Protein AF-A0AAW1TB89-F1 (afdb_monomer)

Foldseek 3Di:
DVVVVVVVLVVVLVPDDPPPPPVRSVVCCQVSVAFAFPVPDDLVQPPDLLRGTFHDPPHAPVSVVVCCPPDGPCVCVVVVVVVVVVVVVVVVVCVVVVQPPVNVVVVVVVVVVVVVVVVDDDDPPDDDDDDDDDDDPDDDPPVVVVVVVVVCCVCRVDPVNVVLQVQLVVQLVVLCVLLVVVLPLLCVLCVVPVVSSCVLNVVSVVLSVVLNVLSNDPVCPDPVNVVVNVVSVVCSLVSVVVSLVVSCVPPVVDPVSVVSSVVVVVVNCVVVVVVVCVVCVPPSVVVGPDGHDHD

Organism: NCBI:txid2026836

Structure (mmCIF, N/CA/C/O backbone):
data_AF-A0AAW1TB89-F1
#
_entry.id   AF-A0AAW1TB89-F1
#
loop_
_atom_site.group_PDB
_atom_site.id
_atom_site.type_symbol
_atom_site.label_atom_id
_atom_site.label_alt_id
_atom_site.label_comp_id
_atom_site.label_asym_id
_atom_site.label_entity_id
_atom_site.label_seq_id
_atom_site.pdbx_PDB_ins_code
_atom_site.Cartn_x
_atom_site.Cartn_y
_atom_site.Cartn_z
_atom_site.occupancy
_atom_site.B_iso_or_equiv
_atom_site.auth_seq_id
_atom_site.auth_comp_id
_atom_site.auth_asym_id
_atom_site.auth_atom_id
_atom_site.pdbx_PDB_model_num
ATOM 1 N N . MET A 1 1 ? 6.738 -9.206 -37.349 1.00 32.69 1 MET A N 1
ATOM 2 C CA . MET A 1 1 ? 6.667 -7.845 -37.942 1.00 32.69 1 MET A CA 1
ATOM 3 C C . MET A 1 1 ? 7.259 -6.774 -37.013 1.00 32.69 1 MET A C 1
ATOM 5 O O . MET A 1 1 ? 7.819 -5.811 -37.517 1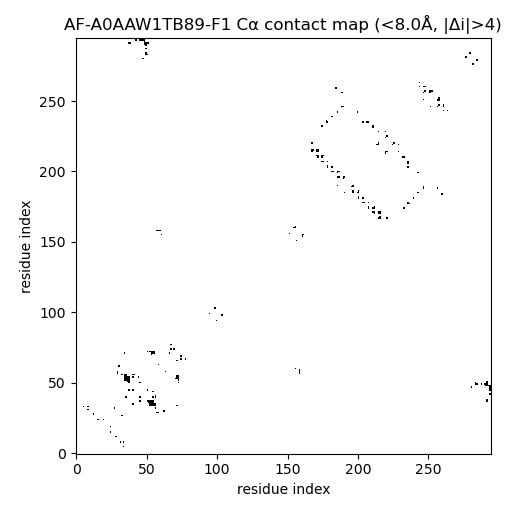.00 32.69 1 MET A O 1
ATOM 9 N N . VAL A 1 2 ? 7.216 -6.959 -35.683 1.00 32.84 2 VAL A N 1
ATOM 10 C CA . VAL A 1 2 ? 7.817 -6.042 -34.686 1.00 32.84 2 VAL A CA 1
ATOM 11 C C . VAL A 1 2 ? 9.344 -6.208 -34.556 1.00 32.84 2 VAL A C 1
ATOM 13 O O . VAL A 1 2 ? 10.047 -5.202 -34.478 1.00 32.84 2 VAL A O 1
ATOM 16 N N . ASP A 1 3 ? 9.879 -7.429 -34.689 1.00 38.97 3 ASP A N 1
ATOM 17 C CA . ASP A 1 3 ? 11.339 -7.685 -34.690 1.00 38.97 3 ASP A CA 1
ATOM 18 C C . ASP A 1 3 ? 12.081 -6.987 -35.837 1.00 38.97 3 ASP A C 1
ATOM 20 O O . ASP A 1 3 ? 13.233 -6.572 -35.710 1.00 38.97 3 ASP A O 1
ATOM 24 N N . ALA A 1 4 ? 11.403 -6.797 -36.970 1.00 35.66 4 ALA A N 1
ATOM 25 C CA . ALA A 1 4 ? 11.955 -6.075 -38.111 1.00 35.66 4 ALA A CA 1
ATOM 26 C C . ALA A 1 4 ? 12.087 -4.568 -37.820 1.00 35.66 4 ALA A C 1
ATOM 28 O O . ALA A 1 4 ? 13.053 -3.942 -38.251 1.00 35.66 4 ALA A O 1
ATOM 29 N N . TYR A 1 5 ? 11.160 -3.998 -37.041 1.00 39.00 5 TYR A N 1
ATOM 30 C CA . TYR A 1 5 ? 11.144 -2.576 -36.687 1.00 39.00 5 TYR A CA 1
ATOM 31 C C . TYR A 1 5 ? 12.211 -2.221 -35.641 1.00 39.00 5 TYR A C 1
ATOM 33 O O . TYR A 1 5 ? 12.881 -1.193 -35.768 1.00 39.00 5 TYR A O 1
ATOM 41 N N . SER A 1 6 ? 12.419 -3.077 -34.633 1.00 47.69 6 SER A N 1
ATOM 42 C CA . SER A 1 6 ? 13.471 -2.889 -33.622 1.00 47.69 6 SER A CA 1
ATOM 43 C C . SER A 1 6 ? 14.870 -3.021 -34.238 1.00 47.69 6 SER A C 1
ATOM 45 O O . SER A 1 6 ? 15.743 -2.187 -33.983 1.00 47.69 6 SER A O 1
ATOM 47 N N . THR A 1 7 ? 15.056 -3.994 -35.133 1.00 47.34 7 THR A N 1
ATOM 48 C CA . THR A 1 7 ? 16.318 -4.224 -35.851 1.00 47.34 7 THR A CA 1
ATOM 49 C C . THR A 1 7 ? 16.636 -3.081 -36.819 1.00 47.34 7 THR A C 1
ATOM 51 O O . THR A 1 7 ? 17.770 -2.598 -36.848 1.00 47.34 7 THR A O 1
ATOM 54 N N . GLN A 1 8 ? 15.640 -2.565 -37.551 1.00 48.47 8 GLN A N 1
ATOM 55 C CA . GLN A 1 8 ? 15.807 -1.398 -38.427 1.00 48.47 8 GLN A CA 1
ATOM 56 C C . GLN A 1 8 ? 16.145 -0.122 -37.646 1.00 48.47 8 GLN A C 1
ATOM 58 O O . GLN A 1 8 ? 17.032 0.629 -38.053 1.00 48.47 8 GLN A O 1
ATOM 63 N N . ALA A 1 9 ? 15.512 0.110 -36.491 1.00 48.16 9 ALA A N 1
ATOM 64 C CA . ALA A 1 9 ? 15.833 1.251 -35.633 1.00 48.16 9 ALA A CA 1
ATOM 65 C C . ALA A 1 9 ? 17.262 1.158 -35.060 1.00 48.16 9 ALA A C 1
ATOM 67 O O . ALA A 1 9 ? 17.998 2.149 -35.038 1.00 48.16 9 ALA A O 1
ATOM 68 N N . GLN A 1 10 ? 17.698 -0.041 -34.655 1.00 50.09 10 GLN A N 1
ATOM 69 C CA . GLN A 1 10 ? 19.069 -0.287 -34.198 1.00 50.09 10 GLN A CA 1
ATOM 70 C C . GLN A 1 10 ? 20.101 -0.116 -35.325 1.00 50.09 10 GLN A C 1
ATOM 72 O O . GLN A 1 10 ? 21.168 0.461 -35.092 1.00 50.09 10 GLN A O 1
ATOM 77 N N . GLN A 1 11 ? 19.791 -0.560 -36.546 1.00 54.19 11 GLN A N 1
ATOM 78 C CA . GLN A 1 11 ? 20.645 -0.376 -37.723 1.00 54.19 11 GLN A CA 1
ATOM 79 C C . GLN A 1 11 ? 20.732 1.096 -38.151 1.00 54.19 11 GLN A C 1
ATOM 81 O O . GLN A 1 11 ? 21.834 1.580 -38.407 1.00 54.19 11 GLN A O 1
ATOM 86 N N . ALA A 1 12 ? 19.629 1.849 -38.122 1.00 53.19 12 ALA A N 1
ATOM 87 C CA . ALA A 1 12 ? 19.615 3.283 -38.424 1.00 53.19 12 ALA A CA 1
ATOM 88 C C . ALA A 1 12 ? 20.460 4.105 -37.429 1.00 53.19 12 ALA A C 1
ATOM 90 O O . ALA A 1 12 ? 21.189 5.020 -37.814 1.00 53.19 12 ALA A O 1
ATOM 91 N N . VAL A 1 13 ? 20.441 3.742 -36.140 1.00 52.03 13 VAL A N 1
ATOM 92 C CA . VAL A 1 13 ? 21.275 4.377 -35.103 1.00 52.03 13 VAL A CA 1
ATOM 93 C C . VAL A 1 13 ? 22.754 3.994 -35.232 1.00 52.03 13 VAL A C 1
ATOM 95 O O . VAL A 1 13 ? 23.626 4.820 -34.944 1.00 52.03 13 VAL A O 1
ATOM 98 N N . ARG A 1 14 ? 23.060 2.760 -35.660 1.00 52.84 14 ARG A N 1
ATOM 99 C CA . ARG A 1 14 ? 24.433 2.319 -35.969 1.00 52.84 14 ARG A CA 1
ATOM 100 C C . ARG A 1 14 ? 24.976 2.979 -37.245 1.00 52.84 14 ARG A C 1
ATOM 102 O O . ARG A 1 14 ? 26.169 3.264 -37.293 1.00 52.84 14 ARG A O 1
ATOM 109 N N . GLY A 1 15 ? 24.108 3.271 -38.216 1.00 52.00 15 GLY A N 1
ATOM 110 C CA . GLY A 1 15 ? 24.433 3.918 -39.491 1.00 52.00 15 GLY A CA 1
ATOM 111 C C . GLY A 1 15 ? 24.538 5.447 -39.453 1.00 52.00 15 GLY A C 1
ATOM 112 O O . GLY A 1 15 ? 24.982 6.046 -40.428 1.00 52.00 15 GLY A O 1
ATOM 113 N N . ALA A 1 16 ? 24.174 6.106 -38.346 1.00 56.88 16 ALA A N 1
ATOM 114 C CA . ALA A 1 16 ? 24.303 7.558 -38.224 1.00 56.88 16 ALA A CA 1
ATOM 115 C C . ALA A 1 16 ? 25.778 7.998 -38.388 1.00 56.88 16 ALA A C 1
ATOM 117 O O . ALA A 1 16 ? 26.626 7.677 -37.543 1.00 56.88 16 ALA A O 1
ATOM 118 N N . SER A 1 17 ? 26.075 8.743 -39.466 1.00 51.88 17 SER A N 1
ATOM 119 C CA . SER A 1 17 ? 27.430 9.175 -39.860 1.00 51.88 17 SER A CA 1
ATOM 120 C C . SER A 1 17 ? 28.209 9.811 -38.705 1.00 51.88 17 SER A C 1
ATOM 122 O O . SER A 1 17 ? 27.634 10.529 -37.874 1.00 51.88 17 SER A O 1
ATOM 124 N N . ARG A 1 18 ? 29.528 9.544 -38.653 1.00 58.91 18 ARG A N 1
ATOM 125 C CA . ARG A 1 18 ? 30.516 10.105 -37.699 1.00 58.91 18 ARG A CA 1
ATOM 126 C C . ARG A 1 18 ? 30.484 11.639 -37.615 1.00 58.91 18 ARG A C 1
ATOM 128 O O . ARG A 1 18 ? 30.921 12.167 -36.598 1.00 58.91 18 ARG A O 1
ATOM 135 N N . ASP A 1 19 ? 29.864 12.300 -38.588 1.00 60.69 19 ASP A N 1
ATOM 136 C CA . ASP A 1 19 ? 29.714 13.756 -38.683 1.00 60.69 19 ASP A CA 1
ATOM 137 C C . ASP A 1 19 ? 28.652 14.357 -37.749 1.00 60.69 19 ASP A C 1
ATOM 139 O O . ASP A 1 19 ? 28.628 15.565 -37.524 1.00 60.69 19 ASP A O 1
ATOM 143 N N . VAL A 1 20 ? 27.773 13.542 -37.150 1.00 62.22 20 VAL A N 1
ATOM 144 C CA . VAL A 1 20 ? 26.792 14.050 -36.177 1.00 62.22 20 VAL A CA 1
ATOM 145 C C . VAL A 1 20 ? 27.499 14.389 -34.856 1.00 62.22 20 VAL A C 1
ATOM 147 O O . VAL A 1 20 ? 28.062 13.482 -34.227 1.00 62.22 20 VAL A O 1
ATOM 150 N N . PRO A 1 21 ? 27.404 15.639 -34.348 1.00 74.69 21 PRO A N 1
ATOM 151 C CA . PRO A 1 21 ? 28.035 16.032 -33.092 1.00 74.69 21 PRO A CA 1
ATOM 152 C C . PRO A 1 21 ? 27.677 15.070 -31.955 1.00 74.69 21 PRO A C 1
ATOM 154 O O . PRO A 1 21 ? 26.506 14.722 -31.769 1.00 74.69 21 PRO A O 1
ATOM 157 N N . ARG A 1 22 ? 28.660 14.666 -31.134 1.00 66.88 22 ARG A N 1
ATOM 158 C CA . ARG A 1 22 ? 28.469 13.693 -30.029 1.00 66.88 22 ARG A CA 1
ATOM 159 C C . ARG A 1 22 ? 27.270 14.024 -29.122 1.00 66.88 22 ARG A C 1
ATOM 161 O O . ARG A 1 22 ? 26.579 13.121 -28.646 1.00 66.88 22 ARG A O 1
ATOM 168 N N . ARG A 1 23 ? 26.977 15.313 -28.908 1.00 65.19 23 ARG A N 1
ATOM 169 C CA . ARG A 1 23 ? 25.812 15.783 -28.130 1.00 65.19 23 ARG A CA 1
ATOM 170 C C . ARG A 1 23 ? 24.471 15.523 -28.830 1.00 65.19 23 ARG A C 1
ATOM 172 O O . ARG A 1 23 ? 23.507 15.163 -28.165 1.00 65.19 23 ARG A O 1
ATOM 179 N N . VAL A 1 24 ? 24.408 15.651 -30.154 1.00 60.34 24 VAL A N 1
ATOM 180 C CA . VAL A 1 24 ? 23.205 15.374 -30.957 1.00 60.34 24 VAL A CA 1
ATOM 181 C C . VAL A 1 24 ? 22.997 13.869 -31.081 1.00 60.34 24 VAL A C 1
ATOM 183 O O . VAL A 1 24 ? 21.911 13.381 -30.792 1.00 60.34 24 VAL A O 1
ATOM 186 N N . ARG A 1 25 ? 24.060 13.104 -31.356 1.00 58.91 25 ARG A N 1
ATOM 187 C CA . ARG A 1 25 ? 24.016 11.635 -31.407 1.00 58.91 25 ARG A CA 1
ATOM 188 C C . ARG A 1 25 ? 23.574 11.008 -30.079 1.00 58.91 25 ARG A C 1
ATOM 190 O O . ARG A 1 25 ? 22.796 10.062 -30.077 1.00 58.91 25 ARG A O 1
ATOM 197 N N . SER A 1 26 ? 24.037 11.540 -28.945 1.00 56.94 26 SER A N 1
ATOM 198 C CA . SER A 1 26 ? 23.633 11.066 -27.609 1.00 56.94 26 SER A CA 1
ATOM 199 C C . SER A 1 26 ? 22.222 11.495 -27.196 1.00 56.94 26 SER A C 1
ATOM 201 O O . SER A 1 26 ? 21.617 10.832 -26.353 1.00 56.94 26 SER A O 1
ATOM 203 N N . ARG A 1 27 ? 21.686 12.580 -27.771 1.00 55.75 27 ARG A N 1
ATOM 204 C CA . ARG A 1 27 ? 20.272 12.964 -27.637 1.00 55.75 27 ARG A CA 1
ATOM 205 C C . ARG A 1 27 ? 19.376 12.104 -28.524 1.00 55.75 27 ARG A C 1
ATOM 207 O O . ARG A 1 27 ? 18.373 11.614 -28.026 1.00 55.75 27 ARG A O 1
ATOM 214 N N . LEU A 1 28 ? 19.771 11.847 -29.773 1.00 50.97 28 LEU A N 1
ATOM 215 C CA . LEU A 1 28 ? 19.048 10.955 -30.683 1.00 50.97 28 LEU A CA 1
ATOM 216 C C . LEU A 1 28 ? 18.991 9.529 -30.122 1.00 50.97 28 LEU A C 1
ATOM 218 O O . LEU A 1 28 ? 17.908 8.977 -30.011 1.00 50.97 28 LEU A O 1
ATOM 222 N N . LYS A 1 29 ? 20.125 8.977 -29.659 1.00 54.09 29 LYS A N 1
ATOM 223 C CA . LYS A 1 29 ? 20.184 7.658 -28.996 1.00 54.09 29 LYS A CA 1
ATOM 224 C C . LYS A 1 29 ? 19.298 7.541 -27.754 1.00 54.09 29 LYS A C 1
ATOM 226 O O . LYS A 1 29 ? 18.888 6.437 -27.439 1.00 54.09 29 LYS A O 1
ATOM 231 N N . ARG A 1 30 ? 19.047 8.643 -27.036 1.00 55.50 30 ARG A N 1
ATOM 232 C CA . ARG A 1 30 ? 18.148 8.677 -25.868 1.00 55.50 30 ARG A CA 1
ATOM 233 C C . ARG A 1 30 ? 16.685 8.825 -26.267 1.00 55.50 30 ARG A C 1
ATOM 235 O O . ARG A 1 30 ? 15.837 8.126 -25.737 1.00 55.50 30 ARG A O 1
ATOM 242 N N . ALA A 1 31 ? 16.392 9.711 -27.217 1.00 49.91 31 ALA A N 1
ATOM 243 C CA . AL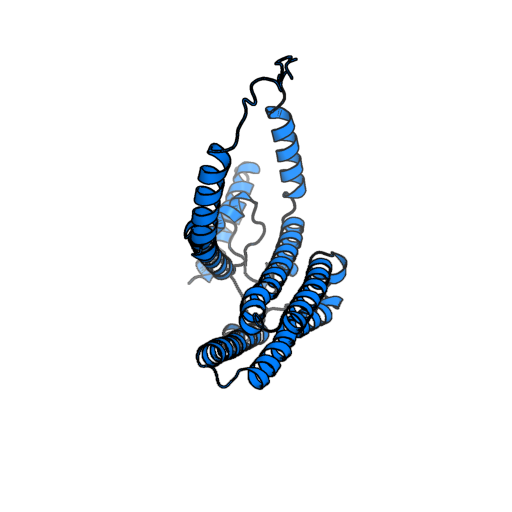A A 1 31 ? 15.038 9.931 -27.719 1.00 49.91 31 ALA A CA 1
ATOM 244 C C . ALA A 1 31 ? 14.484 8.698 -28.453 1.00 49.91 31 ALA A C 1
ATOM 246 O O . ALA A 1 31 ? 13.296 8.400 -28.334 1.00 49.91 31 ALA A O 1
ATOM 247 N N . LEU A 1 32 ? 15.371 7.994 -29.162 1.00 49.88 32 LEU A N 1
ATOM 248 C CA . LEU A 1 32 ? 15.145 6.734 -29.865 1.00 49.88 32 LEU A CA 1
ATOM 249 C C . LEU A 1 32 ? 15.611 5.524 -29.052 1.00 49.88 32 LEU A C 1
ATOM 251 O O . LEU A 1 32 ? 15.733 4.460 -29.646 1.00 49.88 32 LEU A O 1
ATOM 255 N N . ALA A 1 33 ? 15.941 5.672 -27.757 1.00 55.28 33 ALA A N 1
ATOM 256 C CA . ALA A 1 33 ? 16.346 4.529 -26.941 1.00 55.28 33 ALA A CA 1
ATOM 257 C C . ALA A 1 33 ? 15.221 3.494 -27.034 1.00 55.28 33 ALA A C 1
ATOM 259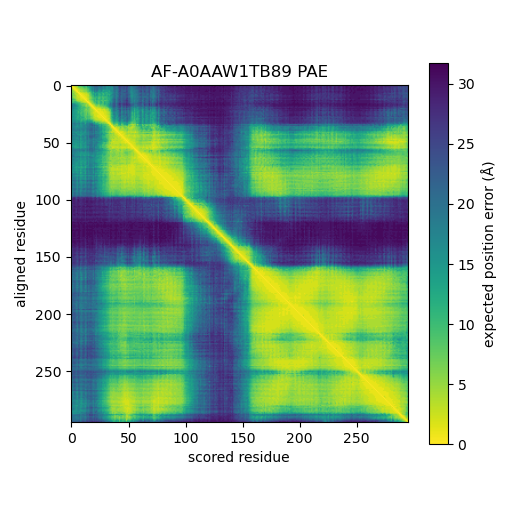 O O . ALA A 1 33 ? 14.114 3.777 -26.559 1.00 55.28 33 ALA A O 1
ATOM 260 N N . PRO A 1 34 ? 15.452 2.361 -27.718 1.00 54.81 34 PRO A N 1
ATOM 261 C CA . PRO A 1 34 ? 14.415 1.371 -27.861 1.00 54.81 34 PRO A CA 1
ATOM 262 C C . PRO A 1 34 ? 14.130 0.846 -26.462 1.00 54.81 34 PRO A C 1
ATOM 264 O O . PRO A 1 34 ? 15.042 0.651 -25.654 1.00 54.81 34 PRO A O 1
ATOM 267 N N . LEU A 1 35 ? 12.849 0.665 -26.176 1.00 65.62 35 LEU A N 1
ATOM 268 C CA . LEU A 1 35 ? 12.449 -0.201 -25.086 1.00 65.62 35 LEU A CA 1
ATOM 269 C C . LEU A 1 35 ? 13.204 -1.522 -25.255 1.00 65.62 35 LEU A C 1
ATOM 271 O O . LEU A 1 35 ? 13.244 -2.061 -26.363 1.00 65.62 35 LEU A O 1
ATOM 275 N N . SER A 1 36 ? 13.890 -1.967 -24.207 1.00 65.19 36 SER A N 1
ATOM 276 C CA . SER A 1 36 ? 14.781 -3.113 -24.339 1.00 65.19 36 SER A CA 1
ATOM 277 C C . SER A 1 36 ? 14.017 -4.417 -24.151 1.00 65.19 36 SER A C 1
ATOM 279 O O . SER A 1 36 ? 13.011 -4.475 -23.436 1.00 65.19 36 SER A O 1
ATOM 281 N N . VAL A 1 37 ? 14.551 -5.462 -24.772 1.00 71.75 37 VAL A N 1
ATOM 282 C CA . VAL A 1 37 ? 14.253 -6.854 -24.432 1.00 71.75 37 VAL A CA 1
ATOM 283 C C . VAL A 1 37 ? 14.862 -7.146 -23.052 1.00 71.75 37 VAL A C 1
ATOM 285 O O . VAL A 1 37 ? 15.799 -6.462 -22.621 1.00 71.75 37 VAL A O 1
ATOM 288 N N . ALA A 1 38 ? 14.317 -8.121 -22.333 1.00 71.06 38 ALA A N 1
ATOM 289 C CA . ALA A 1 38 ? 14.727 -8.512 -20.987 1.00 71.06 38 ALA A CA 1
ATOM 290 C C . ALA A 1 38 ? 16.219 -8.871 -20.916 1.00 71.06 38 ALA A C 1
ATOM 292 O O . ALA A 1 38 ? 16.898 -8.481 -19.967 1.00 71.06 38 ALA A O 1
ATOM 293 N N . ASP A 1 39 ? 16.750 -9.540 -21.940 1.00 70.06 39 ASP A N 1
ATOM 294 C CA . ASP A 1 39 ? 18.159 -9.949 -21.996 1.00 70.06 39 ASP A CA 1
ATOM 295 C C . ASP A 1 39 ? 19.123 -8.752 -21.981 1.00 70.06 39 ASP A C 1
ATOM 297 O O . ASP A 1 39 ? 20.172 -8.794 -21.335 1.00 70.06 39 ASP A O 1
ATOM 301 N N . ASP A 1 40 ? 18.720 -7.641 -22.603 1.00 70.31 40 ASP A N 1
ATOM 302 C CA . ASP A 1 40 ? 19.472 -6.383 -22.629 1.00 70.31 40 ASP A CA 1
ATOM 303 C C . ASP A 1 40 ? 19.250 -5.533 -21.361 1.00 70.31 40 ASP A C 1
ATOM 305 O O . ASP A 1 40 ? 19.965 -4.549 -21.121 1.00 70.31 40 ASP A O 1
ATOM 309 N N . ALA A 1 41 ? 18.255 -5.878 -20.536 1.00 73.81 41 ALA A N 1
ATOM 310 C CA . ALA A 1 41 ? 17.932 -5.143 -19.325 1.00 73.81 41 ALA A CA 1
ATOM 311 C C . ALA A 1 41 ? 18.874 -5.532 -18.166 1.00 73.81 41 ALA A C 1
ATOM 313 O O . ALA A 1 41 ? 19.114 -6.718 -17.899 1.00 73.81 41 ALA A O 1
ATOM 314 N N . PRO A 1 42 ? 19.390 -4.548 -17.403 1.00 76.50 42 PRO A N 1
ATOM 315 C CA . PRO A 1 42 ? 20.114 -4.817 -16.170 1.00 76.50 42 PRO A CA 1
ATOM 316 C C . PRO A 1 42 ? 19.300 -5.692 -15.217 1.00 76.50 42 PRO A C 1
ATOM 318 O O . PRO A 1 42 ? 18.103 -5.479 -15.049 1.00 76.50 42 PRO A O 1
ATOM 321 N N . ILE A 1 43 ? 19.963 -6.615 -14.522 1.00 72.31 43 ILE A N 1
ATOM 322 C CA . ILE A 1 43 ? 19.259 -7.631 -13.727 1.00 72.31 43 ILE A CA 1
ATOM 323 C C . ILE A 1 43 ? 18.420 -7.026 -12.583 1.00 72.31 43 ILE A C 1
ATOM 325 O O . ILE A 1 43 ? 17.400 -7.575 -12.202 1.00 72.31 43 ILE A O 1
ATOM 329 N N . TYR A 1 44 ? 18.775 -5.838 -12.082 1.00 74.38 44 TYR A N 1
ATOM 330 C CA . TYR A 1 44 ? 17.979 -5.140 -11.060 1.00 74.38 44 TYR A CA 1
ATOM 331 C C . TYR A 1 44 ? 16.625 -4.595 -11.561 1.00 74.38 44 TYR A C 1
ATOM 333 O O . TYR A 1 44 ? 15.839 -4.129 -10.742 1.00 74.38 44 TYR A O 1
ATOM 341 N N . LEU A 1 45 ? 16.383 -4.576 -12.879 1.00 74.94 45 LEU A N 1
ATOM 342 C CA . LEU A 1 45 ? 15.096 -4.209 -13.485 1.00 74.94 45 LEU A CA 1
ATOM 343 C C . LEU A 1 45 ? 14.252 -5.436 -13.856 1.00 74.94 45 LEU A C 1
ATOM 345 O O . LEU A 1 45 ? 13.098 -5.263 -14.222 1.00 74.94 45 LEU A O 1
ATOM 349 N N . ARG A 1 46 ? 14.823 -6.646 -13.791 1.00 75.56 46 ARG A N 1
ATOM 350 C CA . ARG A 1 46 ? 14.154 -7.913 -14.105 1.00 75.56 46 ARG A CA 1
ATOM 351 C C . ARG A 1 46 ? 13.641 -8.562 -12.823 1.00 75.56 46 ARG A C 1
ATOM 353 O O . ARG A 1 46 ? 14.263 -9.473 -12.286 1.00 75.56 46 ARG A O 1
ATOM 360 N N . ASP A 1 47 ? 12.540 -8.038 -12.307 1.00 75.44 47 ASP A N 1
ATOM 361 C CA . ASP A 1 47 ? 11.843 -8.568 -11.132 1.00 75.44 47 ASP A CA 1
ATOM 362 C C . ASP A 1 47 ? 10.949 -9.775 -11.464 1.00 75.44 47 ASP A C 1
ATOM 364 O O . ASP A 1 47 ? 10.848 -10.702 -10.662 1.00 75.44 47 ASP A O 1
ATOM 368 N N . ASN A 1 48 ? 10.345 -9.785 -12.654 1.00 82.25 48 ASN A N 1
ATOM 369 C CA . ASN A 1 48 ? 9.488 -10.856 -13.152 1.00 82.25 48 ASN A CA 1
ATOM 370 C C . ASN A 1 48 ? 10.115 -11.545 -14.380 1.00 82.25 48 ASN A C 1
ATOM 372 O O . ASN A 1 48 ? 10.261 -10.931 -15.437 1.00 82.25 48 ASN A O 1
ATOM 376 N N . GLN A 1 49 ? 10.446 -12.834 -14.248 1.00 83.00 49 GLN A N 1
ATOM 377 C CA . GLN A 1 49 ? 11.040 -13.670 -15.307 1.00 83.00 49 GLN A CA 1
ATOM 378 C C . GLN A 1 49 ? 10.155 -13.879 -16.541 1.00 83.00 49 GLN A C 1
ATOM 380 O O . GLN A 1 49 ? 10.650 -14.265 -17.601 1.00 83.00 49 GLN A O 1
ATOM 385 N N . PHE A 1 50 ? 8.846 -13.659 -16.417 1.00 86.06 50 PHE A N 1
ATOM 386 C CA . PHE A 1 50 ? 7.898 -13.861 -17.510 1.00 86.06 50 PHE A CA 1
ATOM 387 C C . PHE A 1 50 ? 7.732 -12.609 -18.385 1.00 86.06 50 PHE A C 1
ATOM 389 O O . PHE A 1 50 ? 7.190 -12.699 -19.486 1.00 86.06 50 PHE A O 1
ATOM 396 N N . ILE A 1 51 ? 8.228 -11.444 -17.952 1.00 84.12 51 ILE A N 1
ATOM 397 C CA . ILE A 1 51 ? 8.198 -10.216 -18.755 1.00 84.12 51 ILE A CA 1
ATOM 398 C C . ILE A 1 51 ? 9.400 -10.217 -19.707 1.00 84.12 51 ILE A C 1
ATOM 400 O O . ILE A 1 51 ? 10.552 -10.178 -19.285 1.00 84.12 51 ILE A O 1
ATOM 404 N N . ARG A 1 52 ? 9.129 -10.270 -21.016 1.00 80.12 52 ARG A N 1
ATOM 405 C CA . ARG A 1 52 ? 10.173 -10.423 -22.047 1.00 80.12 52 ARG A CA 1
ATOM 406 C C . ARG A 1 52 ? 10.655 -9.116 -22.655 1.00 80.12 52 ARG A C 1
ATOM 408 O O . ARG A 1 52 ? 11.829 -9.006 -22.968 1.00 80.12 52 ARG A O 1
ATOM 415 N N . ASP A 1 53 ? 9.780 -8.131 -22.804 1.00 79.19 53 ASP A N 1
ATOM 416 C CA . ASP A 1 53 ? 10.053 -6.942 -23.611 1.00 79.19 53 ASP A CA 1
ATOM 417 C C . ASP A 1 53 ? 9.547 -5.669 -22.925 1.00 79.19 53 ASP A C 1
ATOM 419 O O . ASP A 1 53 ? 8.919 -5.702 -21.867 1.00 79.19 53 ASP A O 1
ATOM 423 N N . TYR A 1 54 ? 9.772 -4.527 -23.574 1.00 83.31 54 TYR A N 1
ATOM 424 C CA . TYR A 1 54 ? 9.232 -3.229 -23.172 1.00 83.31 54 TYR A CA 1
ATOM 425 C C . TYR A 1 54 ? 9.862 -2.613 -21.904 1.00 83.31 54 TYR A C 1
ATOM 427 O O . TYR A 1 54 ? 9.240 -1.772 -21.246 1.00 83.31 54 TYR A O 1
ATOM 435 N N . TYR A 1 55 ? 11.117 -2.958 -21.585 1.00 81.31 55 TYR A N 1
ATOM 436 C CA . TYR A 1 55 ? 11.830 -2.414 -20.425 1.00 81.31 55 TYR A CA 1
ATOM 437 C C . TYR A 1 55 ? 12.365 -0.993 -20.646 1.00 81.31 55 TYR A C 1
ATOM 439 O O . TYR A 1 55 ? 12.908 -0.637 -21.699 1.00 81.31 55 TYR A O 1
ATOM 447 N N . ARG A 1 56 ? 12.279 -0.171 -19.593 1.00 79.44 56 ARG A N 1
ATOM 448 C CA . ARG A 1 56 ? 12.818 1.199 -19.553 1.00 79.44 56 ARG A CA 1
ATOM 449 C C . ARG A 1 56 ? 14.294 1.199 -19.150 1.00 79.44 56 ARG A C 1
ATOM 451 O O . ARG A 1 56 ? 14.624 1.292 -17.969 1.00 79.44 56 ARG A O 1
ATOM 458 N N . VAL A 1 57 ? 15.197 1.134 -20.125 1.00 72.69 57 VAL A N 1
ATOM 459 C CA . VAL A 1 57 ? 16.648 1.102 -19.870 1.00 72.69 57 VAL A CA 1
ATOM 460 C C . VAL A 1 57 ? 17.296 2.459 -20.160 1.00 72.69 57 VAL A C 1
ATOM 462 O O . VAL A 1 57 ? 17.091 3.053 -21.214 1.00 72.69 57 VAL A O 1
ATOM 465 N N . ASN A 1 58 ? 18.112 2.953 -19.221 1.00 69.00 58 ASN A N 1
ATOM 466 C CA . ASN A 1 58 ? 18.880 4.207 -19.323 1.00 69.00 58 ASN A CA 1
ATOM 467 C C . ASN A 1 58 ? 18.052 5.506 -19.475 1.00 69.00 58 ASN A C 1
ATOM 469 O O . ASN A 1 58 ? 18.519 6.470 -20.088 1.00 69.00 58 ASN A O 1
ATOM 473 N N . PHE A 1 59 ? 16.845 5.570 -18.906 1.00 70.12 59 PHE A N 1
ATOM 474 C CA . PHE A 1 59 ? 16.015 6.782 -18.958 1.00 70.12 59 PHE A CA 1
ATOM 475 C C . PHE A 1 59 ? 16.600 7.889 -18.068 1.00 70.12 59 PHE A C 1
ATOM 477 O O . PHE A 1 59 ? 16.967 7.650 -16.916 1.00 70.12 59 PHE A O 1
ATOM 484 N N . SER A 1 60 ? 16.678 9.116 -18.597 1.00 71.19 60 SER A N 1
ATOM 485 C CA . SER A 1 60 ? 16.934 10.302 -17.770 1.00 71.19 60 SER A CA 1
ATOM 486 C C . SER A 1 60 ? 15.658 10.740 -17.048 1.00 71.19 60 SER A C 1
ATOM 488 O O . SER A 1 60 ? 14.565 10.386 -17.475 1.00 71.19 60 SER A O 1
ATOM 490 N N . THR A 1 61 ? 15.755 11.582 -16.016 1.00 73.31 61 THR A N 1
ATOM 491 C CA . THR A 1 61 ? 14.578 12.094 -15.283 1.00 73.31 61 THR A CA 1
ATOM 492 C C . THR A 1 61 ? 13.524 12.706 -16.212 1.00 73.31 61 THR A C 1
ATOM 494 O O . THR A 1 61 ? 12.330 12.474 -16.046 1.00 73.31 61 THR A O 1
ATOM 497 N N . LYS A 1 62 ? 13.958 13.442 -17.246 1.00 74.06 62 LYS A N 1
ATOM 498 C CA . LYS A 1 62 ? 13.055 14.023 -18.254 1.00 74.06 62 LYS A CA 1
ATOM 499 C C . LYS A 1 62 ? 12.388 12.953 -19.117 1.00 74.06 62 LYS A C 1
ATOM 501 O O . LYS A 1 62 ? 11.230 13.108 -19.493 1.00 74.06 62 LYS A O 1
ATOM 506 N N . ASP A 1 63 ? 13.108 11.880 -19.427 1.00 71.88 63 ASP A N 1
ATOM 507 C CA . ASP A 1 63 ? 12.567 10.757 -20.190 1.00 71.88 63 ASP A CA 1
ATOM 508 C C . ASP A 1 63 ? 11.588 9.936 -19.340 1.00 71.88 63 ASP A C 1
ATOM 510 O O . ASP A 1 63 ? 10.567 9.502 -19.861 1.00 71.88 63 ASP A O 1
ATOM 514 N N . THR A 1 64 ? 11.816 9.816 -18.026 1.00 79.75 64 THR A N 1
ATOM 515 C CA . THR A 1 64 ? 10.871 9.199 -17.081 1.00 79.75 64 THR A CA 1
ATOM 516 C C . THR A 1 64 ? 9.534 9.938 -17.058 1.00 79.75 64 THR A C 1
ATOM 518 O O . THR A 1 64 ? 8.492 9.309 -17.225 1.00 79.75 64 THR A O 1
ATOM 521 N N . TRP A 1 65 ? 9.535 11.270 -16.953 1.00 80.69 65 TRP A N 1
ATOM 522 C CA . TRP A 1 65 ? 8.295 12.058 -17.015 1.00 80.69 65 TRP A CA 1
ATOM 523 C C . TRP A 1 65 ? 7.575 11.923 -18.359 1.00 80.69 65 TRP A C 1
ATOM 525 O O . TRP A 1 65 ? 6.358 11.784 -18.406 1.00 80.69 65 TRP A O 1
ATOM 535 N N . ARG A 1 66 ? 8.323 11.895 -19.467 1.00 79.38 66 ARG A N 1
ATOM 536 C CA . ARG A 1 66 ? 7.752 11.648 -20.800 1.00 79.38 66 ARG A CA 1
ATOM 537 C C . ARG A 1 66 ? 7.239 10.220 -20.974 1.00 79.38 66 ARG A C 1
ATOM 539 O O . ARG A 1 66 ? 6.381 9.997 -21.823 1.00 79.38 66 ARG A O 1
ATOM 546 N N . SER A 1 67 ? 7.755 9.264 -20.203 1.00 81.50 67 SER A N 1
ATOM 547 C CA . SER A 1 67 ? 7.350 7.860 -20.287 1.00 81.50 67 SER A CA 1
ATOM 548 C C . SER A 1 67 ? 5.934 7.611 -19.775 1.00 81.50 67 SER A C 1
ATOM 550 O O . SER A 1 67 ? 5.315 6.662 -20.232 1.00 81.50 67 SER A O 1
ATOM 552 N N . LEU A 1 68 ? 5.379 8.511 -18.948 1.00 85.56 68 LEU A N 1
ATOM 553 C CA . LEU A 1 68 ? 3.989 8.440 -18.470 1.00 85.56 68 LEU A CA 1
ATOM 554 C C . LEU A 1 68 ? 2.960 8.313 -19.605 1.00 85.56 68 LEU A C 1
ATOM 556 O O . LEU A 1 68 ? 1.914 7.697 -19.425 1.00 85.56 68 LEU A O 1
ATOM 560 N N . PHE A 1 69 ? 3.279 8.866 -20.777 1.00 87.12 69 PHE A N 1
ATOM 561 C CA . PHE A 1 69 ? 2.432 8.846 -21.971 1.00 87.12 69 PHE A CA 1
ATOM 562 C C . PHE A 1 69 ? 2.937 7.869 -23.048 1.00 87.12 69 PHE A C 1
ATOM 564 O O . PHE A 1 69 ? 2.565 7.980 -24.214 1.00 87.12 69 PHE A O 1
ATOM 571 N N . ARG A 1 70 ? 3.822 6.929 -22.688 1.00 80.50 70 ARG A N 1
ATOM 572 C CA . ARG A 1 70 ? 4.322 5.860 -23.565 1.00 80.50 70 ARG A CA 1
ATOM 573 C C . ARG A 1 70 ? 3.942 4.496 -22.995 1.00 80.50 70 ARG A C 1
ATOM 575 O O . ARG A 1 70 ? 3.840 4.325 -21.784 1.00 80.50 70 ARG A O 1
ATOM 582 N N . ILE A 1 71 ? 3.780 3.515 -23.879 1.00 82.19 71 ILE A N 1
ATOM 583 C CA . ILE A 1 71 ? 3.517 2.126 -23.491 1.00 82.19 71 ILE A CA 1
ATOM 584 C C . ILE A 1 71 ? 4.846 1.441 -23.164 1.00 82.19 71 ILE A C 1
ATOM 586 O O . ILE A 1 71 ? 5.766 1.433 -23.981 1.00 82.19 71 ILE A O 1
ATOM 590 N N . HIS A 1 72 ? 4.939 0.888 -21.961 1.00 85.06 72 HIS A N 1
ATOM 591 C CA . HIS A 1 72 ? 6.072 0.135 -21.438 1.00 85.06 72 HIS A CA 1
ATOM 592 C C . HIS A 1 72 ? 5.605 -0.830 -20.333 1.00 85.06 72 HIS A C 1
ATOM 594 O O . HIS A 1 72 ? 4.463 -0.747 -19.879 1.00 85.06 72 HIS A O 1
ATOM 600 N N . ASN A 1 73 ? 6.488 -1.712 -19.857 1.00 85.56 73 ASN A N 1
ATOM 601 C CA . ASN A 1 73 ? 6.159 -2.732 -18.848 1.00 85.56 73 ASN A CA 1
ATOM 602 C C . ASN A 1 73 ? 5.557 -2.151 -17.544 1.00 85.56 73 ASN A C 1
ATOM 604 O O . ASN A 1 73 ? 4.688 -2.758 -16.937 1.00 85.56 73 ASN A O 1
ATOM 608 N N . GLU A 1 74 ? 5.946 -0.930 -17.164 1.00 87.31 74 GLU A N 1
ATOM 609 C CA . GLU A 1 74 ? 5.431 -0.245 -15.961 1.00 87.31 74 GLU A CA 1
ATOM 610 C C . GLU A 1 74 ? 4.202 0.662 -16.185 1.00 87.31 74 GLU A C 1
ATOM 612 O O . GLU A 1 74 ? 3.782 1.359 -15.263 1.00 87.31 74 GLU A O 1
ATOM 617 N N . THR A 1 75 ? 3.642 0.758 -17.402 1.00 87.50 75 THR A N 1
ATOM 618 C CA . THR A 1 75 ? 2.589 1.757 -17.689 1.00 87.50 75 THR A CA 1
ATOM 619 C C . THR A 1 75 ? 1.336 1.475 -16.863 1.00 87.50 75 THR A C 1
ATOM 621 O O . THR A 1 75 ? 0.796 2.390 -16.245 1.00 87.50 75 THR A O 1
ATOM 624 N N . GLY A 1 76 ? 0.910 0.209 -16.805 1.00 87.94 76 GLY A N 1
ATOM 625 C CA . GLY A 1 76 ? -0.245 -0.214 -16.011 1.00 87.94 76 GLY A CA 1
ATOM 626 C C . GLY A 1 76 ? -0.053 0.051 -14.519 1.00 87.94 76 GLY A C 1
ATOM 627 O O . GLY A 1 76 ? -0.932 0.644 -13.900 1.00 87.94 76 GLY A O 1
ATOM 628 N N . ASN A 1 77 ? 1.121 -0.296 -13.982 1.00 89.88 77 ASN A N 1
ATOM 629 C CA . ASN A 1 77 ? 1.477 -0.075 -12.578 1.00 89.88 77 ASN A CA 1
ATOM 630 C C . ASN A 1 77 ? 1.392 1.411 -12.198 1.00 89.88 77 ASN A C 1
ATOM 632 O O . ASN A 1 77 ? 0.820 1.765 -11.172 1.00 89.88 77 ASN A O 1
ATOM 636 N N . ILE A 1 78 ? 1.912 2.307 -13.042 1.00 89.38 78 ILE A N 1
ATOM 637 C CA . ILE A 1 78 ? 1.886 3.745 -12.749 1.00 89.38 78 ILE A CA 1
ATOM 638 C C . ILE A 1 78 ? 0.459 4.296 -12.797 1.00 89.38 78 ILE A C 1
ATOM 640 O O . ILE A 1 78 ? 0.047 5.019 -11.890 1.00 89.38 78 ILE A O 1
ATOM 644 N N . TRP A 1 79 ? -0.296 3.981 -13.851 1.00 90.75 79 TRP A N 1
ATOM 645 C CA . TRP A 1 79 ? -1.625 4.559 -14.043 1.00 90.75 79 TRP A CA 1
ATOM 646 C C . TRP A 1 79 ? -2.655 4.026 -13.046 1.00 90.75 79 TRP A C 1
ATOM 648 O O . TRP A 1 79 ? -3.474 4.810 -12.572 1.00 90.75 79 TRP A O 1
ATOM 658 N N . SER A 1 80 ? -2.599 2.743 -12.674 1.00 91.50 80 SER A N 1
ATOM 659 C CA . SER A 1 80 ? -3.512 2.177 -11.673 1.00 91.50 80 SER A CA 1
ATOM 660 C C . SER A 1 80 ? -3.344 2.855 -10.308 1.00 91.50 80 SER A C 1
ATOM 662 O O . SER A 1 80 ? -4.331 3.284 -9.706 1.00 91.50 80 SER A O 1
ATOM 664 N N . HIS A 1 81 ? -2.101 3.051 -9.858 1.00 88.88 81 HIS A N 1
ATOM 665 C CA . HIS A 1 81 ? -1.805 3.755 -8.611 1.00 88.88 81 HIS A CA 1
ATOM 666 C C . HIS A 1 81 ? -2.095 5.256 -8.689 1.00 88.88 81 HIS A C 1
ATOM 668 O O . HIS A 1 81 ? -2.621 5.812 -7.728 1.00 88.88 81 HIS A O 1
ATOM 674 N N . LEU A 1 82 ? -1.799 5.918 -9.814 1.00 89.69 82 LEU A N 1
ATOM 675 C CA . LEU A 1 82 ? -2.075 7.347 -9.983 1.00 89.69 82 LEU A CA 1
ATOM 676 C C . LEU A 1 82 ? -3.580 7.636 -9.953 1.00 89.69 82 LEU A C 1
ATOM 678 O O . LEU A 1 82 ? -4.017 8.539 -9.244 1.00 89.69 82 LEU A O 1
ATOM 682 N N . VAL A 1 83 ? -4.377 6.858 -10.688 1.00 93.31 83 VAL A N 1
ATOM 683 C CA . VAL A 1 83 ? -5.840 6.989 -10.680 1.00 93.31 83 VAL A CA 1
ATOM 684 C C . VAL A 1 83 ? -6.389 6.699 -9.285 1.00 93.31 83 VAL A C 1
ATOM 686 O O . VAL A 1 83 ? -7.184 7.486 -8.774 1.00 93.31 83 VAL A O 1
ATOM 689 N N . GLY A 1 84 ? -5.918 5.630 -8.633 1.00 89.38 84 GLY A N 1
ATOM 690 C CA . GLY A 1 84 ? -6.284 5.322 -7.251 1.00 89.38 84 GLY A CA 1
ATOM 691 C C . GLY A 1 84 ? -5.969 6.476 -6.296 1.00 89.38 84 GLY A C 1
ATOM 692 O O . GLY A 1 84 ? -6.842 6.913 -5.550 1.00 89.38 84 GLY A O 1
ATOM 693 N N . PHE A 1 85 ? -4.759 7.034 -6.367 1.00 89.94 85 PHE A N 1
ATOM 694 C CA . PHE A 1 85 ? -4.349 8.184 -5.563 1.00 89.94 85 PHE A CA 1
ATOM 695 C C . PHE A 1 85 ? -5.268 9.392 -5.770 1.00 89.94 85 PHE A C 1
ATOM 697 O O . PHE A 1 85 ? -5.693 9.996 -4.790 1.00 89.94 85 PHE A O 1
ATOM 704 N N . LEU A 1 86 ? -5.617 9.728 -7.016 1.00 93.50 86 LEU A N 1
ATOM 705 C CA . LEU A 1 86 ? -6.509 10.853 -7.309 1.00 93.50 86 LEU A CA 1
ATOM 706 C C . LEU A 1 86 ? -7.917 10.635 -6.742 1.00 93.50 86 LEU A C 1
ATOM 708 O O . LEU A 1 86 ? -8.485 11.561 -6.165 1.00 93.50 86 LEU A O 1
ATOM 712 N N . ILE A 1 87 ? -8.456 9.415 -6.850 1.00 93.19 87 ILE A N 1
ATOM 713 C CA . ILE A 1 87 ? -9.755 9.054 -6.266 1.00 93.19 87 ILE A CA 1
ATOM 714 C C . ILE A 1 87 ? -9.711 9.192 -4.741 1.00 93.19 87 ILE A C 1
ATOM 716 O O . ILE A 1 87 ? -10.583 9.838 -4.164 1.00 93.19 87 ILE A O 1
ATOM 720 N N . PHE A 1 88 ? -8.696 8.634 -4.077 1.00 88.25 88 PHE A N 1
ATOM 721 C CA . PHE A 1 88 ? -8.572 8.723 -2.621 1.00 88.25 88 PHE A CA 1
ATOM 722 C C . PHE A 1 88 ? -8.317 10.152 -2.142 1.00 88.25 88 PHE A C 1
ATOM 724 O O . PHE A 1 88 ? -8.934 10.573 -1.171 1.00 88.25 88 PHE A O 1
ATOM 731 N N . ALA A 1 89 ? -7.483 10.928 -2.835 1.00 89.50 89 ALA A N 1
ATOM 732 C CA . ALA A 1 89 ? -7.254 12.334 -2.515 1.00 89.50 89 ALA A CA 1
ATOM 733 C C . ALA A 1 89 ? -8.549 13.151 -2.631 1.00 89.50 89 ALA A C 1
ATOM 735 O O . ALA A 1 89 ? -8.855 13.952 -1.747 1.00 89.50 89 ALA A O 1
ATOM 736 N N . TRP A 1 90 ? -9.337 12.904 -3.682 1.00 92.88 90 TRP A N 1
ATOM 737 C CA . TRP A 1 90 ? -10.658 13.499 -3.857 1.00 92.88 90 TRP A CA 1
ATOM 738 C C . TRP A 1 90 ? -11.614 13.087 -2.732 1.00 92.88 90 TRP A C 1
ATOM 740 O O . TRP A 1 90 ? -12.199 13.959 -2.096 1.00 92.88 90 TRP A O 1
ATOM 750 N N . LEU A 1 91 ? -11.716 11.791 -2.414 1.00 88.25 91 LEU A N 1
ATOM 751 C CA . LEU A 1 91 ? -12.550 11.285 -1.317 1.00 88.25 91 LEU A CA 1
ATOM 752 C C . LEU A 1 91 ? -12.149 11.879 0.037 1.00 88.25 91 LEU A C 1
ATOM 754 O O . LEU A 1 91 ? -13.015 12.286 0.806 1.00 88.25 91 LEU A O 1
ATOM 758 N N . THR A 1 92 ? -10.850 11.962 0.333 1.00 85.81 92 THR A N 1
ATOM 759 C CA . THR A 1 92 ? -10.336 12.565 1.568 1.00 85.81 92 THR A CA 1
ATOM 760 C C . THR A 1 92 ? -10.665 14.050 1.629 1.00 85.81 92 THR A C 1
ATOM 762 O O . THR A 1 92 ? -11.173 14.509 2.649 1.00 85.81 92 THR A O 1
ATOM 765 N N . LEU A 1 93 ? -10.435 14.802 0.550 1.00 89.38 93 LEU A N 1
ATOM 766 C CA . LEU A 1 93 ? -10.790 16.218 0.498 1.00 89.38 93 LEU A CA 1
ATOM 767 C C . LEU A 1 93 ? -12.298 16.406 0.688 1.00 89.38 93 LEU A C 1
ATOM 769 O O . LEU A 1 93 ? -12.713 17.226 1.500 1.00 89.38 93 LEU A O 1
ATOM 773 N N . HIS A 1 94 ? -13.116 15.608 0.005 1.00 88.56 94 HIS A N 1
ATOM 774 C CA . HIS A 1 94 ? -14.562 15.629 0.181 1.00 88.56 94 HIS A CA 1
ATOM 775 C C . HIS A 1 94 ? -14.972 15.312 1.616 1.00 88.56 94 HIS A C 1
ATOM 777 O O . HIS A 1 94 ? -15.784 16.042 2.168 1.00 88.56 94 HIS A O 1
ATOM 783 N N . ALA A 1 95 ? -14.395 14.291 2.250 1.00 83.38 95 ALA A N 1
ATOM 784 C CA . ALA A 1 95 ? -14.689 13.944 3.638 1.00 83.38 95 ALA A CA 1
ATOM 785 C C . ALA A 1 95 ? -14.292 15.060 4.623 1.00 83.38 95 ALA A C 1
ATOM 787 O O . ALA A 1 95 ? -15.040 15.349 5.556 1.00 83.38 95 ALA A O 1
ATOM 788 N N . LEU A 1 96 ? -13.149 15.719 4.399 1.00 84.31 96 LEU A N 1
ATOM 789 C CA . LEU A 1 96 ? -12.697 16.855 5.208 1.00 84.31 96 LEU A CA 1
ATOM 790 C C . LEU A 1 96 ? -13.603 18.081 5.032 1.00 84.31 96 LEU A C 1
ATOM 792 O O . LEU A 1 96 ? -13.931 18.757 6.006 1.00 84.31 96 LEU A O 1
ATOM 796 N N . LEU A 1 97 ? -14.033 18.359 3.799 1.00 86.25 97 LEU A N 1
ATOM 797 C CA . LEU A 1 97 ? -14.915 19.484 3.483 1.00 86.25 97 LEU A CA 1
ATOM 798 C C . LEU A 1 97 ? -16.374 19.227 3.878 1.00 86.25 97 LEU A C 1
ATOM 800 O O . LEU A 1 97 ? -17.092 20.177 4.185 1.00 86.25 97 LEU A O 1
ATOM 804 N N . ALA A 1 98 ? -16.811 17.965 3.920 1.00 78.06 98 ALA A N 1
ATOM 805 C CA . ALA A 1 98 ? -18.190 17.572 4.204 1.00 78.06 98 ALA A CA 1
ATOM 806 C C . ALA A 1 98 ? -18.644 17.826 5.653 1.00 78.06 98 ALA A C 1
ATOM 808 O O . ALA A 1 98 ? -19.795 17.531 5.949 1.00 78.06 98 ALA A O 1
ATOM 809 N N . ARG A 1 99 ? -17.788 18.380 6.532 1.00 57.16 99 ARG A N 1
ATOM 810 C CA . ARG A 1 99 ? -18.058 18.718 7.948 1.00 57.16 99 ARG A CA 1
ATOM 811 C C . ARG A 1 99 ? -18.918 17.656 8.659 1.00 57.16 99 ARG A C 1
ATOM 813 O O . ARG A 1 99 ? -20.144 17.769 8.661 1.00 57.16 99 ARG A O 1
ATOM 820 N N . PRO A 1 100 ? -18.326 16.639 9.313 1.00 60.44 100 PRO A N 1
ATOM 821 C CA . PRO A 1 100 ? -19.115 15.590 9.951 1.00 60.44 100 PRO A CA 1
ATOM 822 C C . PRO A 1 100 ? -20.095 16.201 10.966 1.00 60.44 100 PRO A C 1
ATOM 824 O O . PRO A 1 100 ? -19.722 17.083 11.738 1.00 60.44 100 PRO A O 1
ATOM 827 N N . ALA A 1 101 ? -21.343 15.720 10.978 1.00 57.97 101 ALA A N 1
ATOM 828 C CA . ALA A 1 101 ? -22.431 16.180 11.852 1.00 57.97 101 ALA A CA 1
ATOM 829 C C . ALA A 1 101 ? -22.043 16.516 13.319 1.00 57.97 101 ALA A C 1
ATOM 831 O O . ALA A 1 101 ? -22.537 17.522 13.831 1.00 57.97 101 ALA A O 1
ATOM 832 N N . PRO A 1 102 ? -21.145 15.777 14.010 1.00 57.22 102 PRO A N 1
ATOM 833 C CA . PRO A 1 102 ? -20.691 16.158 15.353 1.00 57.22 102 PRO A CA 1
ATOM 834 C C . PRO A 1 102 ? -19.904 17.480 15.424 1.00 57.22 102 PRO A C 1
ATOM 836 O O . PRO A 1 102 ? -19.997 18.165 16.438 1.00 57.22 102 PRO A O 1
ATOM 839 N N . LEU A 1 103 ? -19.178 17.882 14.371 1.00 51.72 103 LEU A N 1
ATOM 840 C CA . LEU A 1 103 ? -18.528 19.200 14.297 1.00 51.72 103 LEU A CA 1
ATOM 841 C C . LEU A 1 103 ? -19.553 20.315 14.067 1.00 51.72 103 LEU A C 1
ATOM 843 O O . LEU A 1 103 ? -19.426 21.372 14.665 1.00 51.72 103 LEU A O 1
ATOM 847 N N . ALA A 1 104 ? -20.611 20.069 13.288 1.00 58.25 104 ALA A N 1
ATOM 848 C CA . ALA A 1 104 ? -21.712 21.026 13.143 1.00 58.25 104 ALA A CA 1
ATOM 849 C C . ALA A 1 104 ? -22.464 21.251 14.472 1.00 58.25 104 ALA A C 1
ATOM 851 O O . ALA A 1 104 ? -22.784 22.387 14.816 1.00 58.25 104 ALA A O 1
ATOM 852 N N . LEU A 1 105 ? -22.680 20.183 15.252 1.00 55.44 105 LEU A N 1
ATOM 853 C CA . LEU A 1 105 ? -23.261 20.250 16.600 1.00 55.44 105 LEU A CA 1
ATOM 854 C C . LEU A 1 105 ? -22.332 20.933 17.615 1.00 55.44 105 LEU A C 1
ATOM 856 O O . LEU A 1 105 ? -22.803 21.701 18.452 1.00 55.44 105 LEU A O 1
ATOM 860 N N . ALA A 1 106 ? -21.021 20.685 17.544 1.00 58.31 106 ALA A N 1
ATOM 861 C CA . ALA A 1 106 ? -20.036 21.372 18.377 1.00 58.31 106 ALA A CA 1
ATOM 862 C C . ALA A 1 106 ? -19.941 22.864 18.030 1.00 58.31 106 ALA A C 1
ATOM 864 O O . ALA A 1 106 ? -19.845 23.679 18.941 1.00 58.31 106 ALA A O 1
ATOM 865 N N . GLN A 1 107 ? -20.034 23.225 16.743 1.00 61.78 107 GLN A N 1
ATOM 866 C CA . GLN A 1 107 ? -20.099 24.618 16.303 1.00 61.78 107 GLN A CA 1
ATOM 867 C C . GLN A 1 107 ? -21.356 25.307 16.826 1.00 61.78 107 GLN A C 1
ATOM 869 O O . GLN A 1 107 ? -21.225 26.395 17.357 1.00 61.78 107 GLN A O 1
ATOM 874 N N . LEU A 1 108 ? -22.533 24.667 16.745 1.00 64.50 108 LEU A N 1
ATOM 875 C CA . LEU A 1 108 ? -23.781 25.194 17.317 1.00 64.50 108 LEU A CA 1
ATOM 876 C C . LEU A 1 108 ? -23.618 25.513 18.807 1.00 64.50 108 LEU A C 1
ATOM 878 O O . LEU A 1 108 ? -23.909 26.630 19.227 1.00 64.50 108 LEU A O 1
ATOM 882 N N . LYS A 1 109 ? -23.054 24.570 19.571 1.00 64.19 109 LYS A N 1
ATOM 883 C CA . LYS A 1 109 ? -22.756 24.745 21.000 1.00 64.19 109 LYS A CA 1
ATOM 884 C C . LYS A 1 109 ? -21.691 25.811 21.272 1.00 64.19 109 LYS A C 1
ATOM 886 O O . LYS A 1 109 ? -21.766 26.486 22.289 1.00 64.19 109 LYS A O 1
ATOM 891 N N . LEU A 1 110 ? -20.705 25.961 20.384 1.00 62.97 110 LEU A N 1
ATOM 892 C CA . LEU A 1 110 ? -19.678 27.004 20.458 1.00 62.97 110 LEU A CA 1
ATOM 893 C C . LEU A 1 110 ? -20.249 28.387 20.141 1.00 62.97 110 LEU A C 1
ATOM 895 O O . LEU A 1 110 ? -19.934 29.311 20.871 1.00 62.97 110 LEU A O 1
ATOM 899 N N . THR A 1 111 ? -21.128 28.535 19.144 1.00 63.75 111 THR A N 1
ATOM 900 C CA . THR A 1 111 ? -21.848 29.797 18.888 1.00 63.75 111 THR A CA 1
ATOM 901 C C . THR A 1 111 ? -22.787 30.159 20.034 1.00 63.75 111 THR A C 1
ATOM 903 O O . THR A 1 111 ? -22.901 31.328 20.381 1.00 63.75 111 THR A O 1
ATOM 906 N N . GLU A 1 112 ? -23.424 29.169 20.660 1.00 67.06 112 GLU A N 1
ATOM 907 C CA . GLU A 1 112 ? -24.266 29.368 21.845 1.00 67.06 112 GLU A CA 1
ATOM 908 C C . GLU A 1 112 ? -23.415 29.766 23.070 1.00 67.06 112 GLU A C 1
ATOM 910 O O . GLU A 1 112 ? -23.809 30.623 23.856 1.00 67.06 112 GLU A O 1
ATOM 915 N N . LEU A 1 113 ? -22.203 29.215 23.208 1.00 56.31 113 LEU A N 1
ATOM 916 C CA . LEU A 1 113 ? -21.223 29.631 24.220 1.00 56.31 113 LEU A CA 1
ATOM 917 C C . LEU A 1 113 ? -20.618 31.015 23.935 1.00 56.31 113 LEU A C 1
ATOM 919 O O . LEU A 1 113 ? -20.476 31.791 24.872 1.00 56.31 113 LEU A O 1
ATOM 923 N N . GLU A 1 114 ? -20.296 31.354 22.682 1.00 60.06 114 GLU A N 1
ATOM 924 C CA . GLU A 1 114 ? -19.802 32.679 22.269 1.00 60.06 114 GLU A CA 1
ATOM 925 C C . GLU A 1 114 ? -20.853 33.769 22.513 1.00 60.06 114 GLU A C 1
ATOM 927 O O . GLU A 1 114 ? -20.519 34.832 23.037 1.00 60.06 114 GLU A O 1
ATOM 932 N N . GLN A 1 115 ? -22.129 33.489 22.225 1.00 61.69 115 GLN A N 1
ATOM 933 C CA . GLN A 1 115 ? -23.235 34.402 22.531 1.00 61.69 115 GLN A CA 1
ATOM 934 C C . GLN A 1 115 ? -23.433 34.595 24.041 1.00 61.69 115 GLN A C 1
ATOM 936 O O . GLN A 1 115 ? -23.674 35.716 24.484 1.00 61.69 115 GLN A O 1
ATOM 941 N N . ASN A 1 116 ? -23.273 33.535 24.840 1.00 51.88 116 ASN A N 1
ATOM 942 C CA . ASN A 1 116 ? -23.353 33.621 26.302 1.00 51.88 116 ASN A CA 1
ATOM 943 C C . ASN A 1 116 ? -22.120 34.303 26.932 1.00 51.88 116 ASN A C 1
ATOM 945 O O . ASN A 1 116 ? -22.241 34.968 27.958 1.00 51.88 116 ASN A O 1
ATOM 949 N N . LEU A 1 117 ? -20.938 34.193 26.314 1.00 49.59 117 LEU A N 1
ATOM 950 C CA . LEU A 1 117 ? -19.712 34.877 26.747 1.00 49.59 117 LEU A CA 1
ATOM 951 C C . LEU A 1 117 ? -19.703 36.370 26.382 1.00 49.59 117 LEU A C 1
ATOM 953 O O . LEU A 1 117 ? -19.12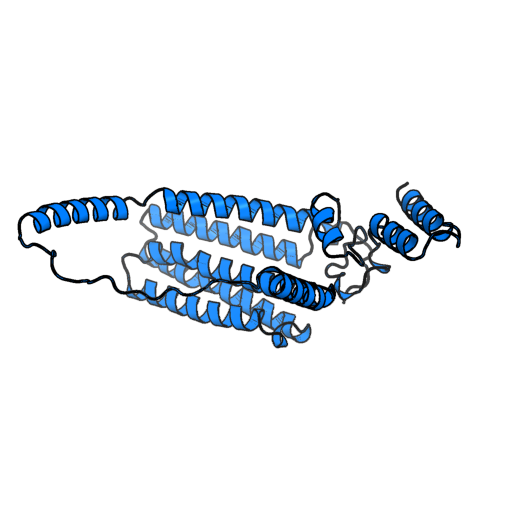1 37.162 27.116 1.00 49.59 117 LEU A O 1
ATOM 957 N N . GLN A 1 118 ? -20.402 36.791 25.322 1.00 53.81 118 GLN A N 1
ATOM 958 C CA . GLN A 1 118 ? -20.583 38.215 24.992 1.00 53.81 118 GLN A CA 1
ATOM 959 C C . GLN A 1 118 ? -21.489 38.975 25.978 1.00 53.81 118 GLN A C 1
ATOM 961 O O . GLN A 1 118 ? -21.474 40.205 25.981 1.00 53.81 118 GLN A O 1
ATOM 966 N N . GLN A 1 119 ? -22.242 38.279 26.838 1.00 49.00 119 GLN A N 1
ATOM 967 C CA . GLN A 1 119 ? -23.042 38.900 27.902 1.00 49.00 119 GLN A CA 1
ATOM 968 C C . GLN A 1 119 ? -22.261 39.166 29.201 1.00 49.00 119 GLN A C 1
ATOM 970 O O . GLN A 1 119 ? -22.745 39.925 30.039 1.00 49.00 119 GLN A O 1
ATOM 975 N N . HIS A 1 120 ? -21.048 38.620 29.357 1.00 44.09 120 HIS A N 1
ATOM 976 C CA . HIS A 1 120 ? -20.203 38.822 30.538 1.00 44.09 120 HIS A CA 1
ATOM 977 C C . HIS A 1 120 ? -18.805 39.352 30.178 1.00 44.09 120 HIS A C 1
ATOM 979 O O . HIS A 1 120 ? -17.796 38.672 30.306 1.00 44.09 120 HIS A O 1
ATOM 985 N N . ASP A 1 121 ? -18.820 40.632 29.816 1.00 39.75 121 ASP A N 1
ATOM 986 C CA . ASP A 1 121 ? -17.881 41.679 30.229 1.00 39.75 121 ASP A CA 1
ATOM 987 C C . ASP A 1 121 ? -16.465 41.803 29.618 1.00 39.75 121 ASP A C 1
ATOM 989 O O . ASP A 1 121 ? -15.708 40.862 29.404 1.00 39.75 121 ASP A O 1
ATOM 993 N N . CYS A 1 122 ? -16.129 43.090 29.502 1.00 33.22 122 CYS A N 1
ATOM 994 C CA . CYS A 1 122 ? -14.829 43.747 29.516 1.00 33.22 122 CYS A CA 1
ATOM 995 C C . CYS A 1 122 ? -13.944 43.790 28.257 1.00 33.22 122 CYS A C 1
ATOM 997 O O . CYS A 1 122 ? -13.257 42.852 27.864 1.00 33.22 122 CYS A O 1
ATOM 999 N N . SER A 1 123 ? -13.884 45.018 27.722 1.00 38.06 123 SER A N 1
ATOM 1000 C CA . SER A 1 123 ? -12.738 45.687 27.094 1.00 38.06 123 SER A CA 1
ATOM 1001 C C . SER A 1 123 ? -11.396 44.958 27.247 1.00 38.06 123 SER A C 1
ATOM 1003 O O . SER A 1 123 ? -10.721 45.079 28.269 1.00 38.06 123 SER A O 1
ATOM 1005 N N . LEU A 1 124 ? -10.943 44.316 26.169 1.00 39.28 124 LEU A N 1
ATOM 1006 C CA . LEU A 1 124 ? -9.537 43.963 25.971 1.00 39.28 124 LEU A CA 1
ATOM 1007 C C . LEU A 1 124 ? -8.856 45.016 25.077 1.00 39.28 124 LEU A C 1
ATOM 1009 O O . LEU A 1 124 ? -8.286 44.710 24.033 1.00 39.28 124 LEU A O 1
ATOM 1013 N N . GLY A 1 125 ? -8.989 46.283 25.479 1.00 43.25 125 GLY A N 1
ATOM 1014 C CA . GLY A 1 125 ? -8.350 47.441 24.854 1.00 43.25 125 GLY A CA 1
ATOM 1015 C C . GLY A 1 125 ? -6.896 47.683 25.271 1.00 43.25 125 GLY A C 1
ATOM 1016 O O . GLY A 1 125 ? -6.280 48.578 24.712 1.00 43.25 125 GLY A O 1
ATOM 1017 N N . ASP A 1 126 ? -6.320 46.892 26.185 1.00 37.38 126 ASP A N 1
ATOM 1018 C CA . ASP A 1 126 ? -5.006 47.195 26.779 1.00 37.38 126 ASP A CA 1
ATOM 1019 C C . ASP A 1 126 ? -4.065 45.983 26.879 1.00 37.38 126 ASP A C 1
ATOM 1021 O O . ASP A 1 126 ? -3.523 45.691 27.939 1.00 37.38 126 ASP A O 1
ATOM 1025 N N . LEU A 1 127 ? -3.809 45.262 25.782 1.00 36.50 127 LEU A N 1
ATOM 1026 C CA . LEU A 1 127 ? -2.614 44.405 25.711 1.00 36.50 127 LEU A CA 1
ATOM 1027 C C . LEU A 1 127 ? -2.185 44.157 24.260 1.00 36.50 127 LEU A C 1
ATOM 1029 O O . LEU A 1 127 ? -2.548 43.144 23.675 1.00 36.50 127 LEU A O 1
ATOM 1033 N N . TRP A 1 128 ? -1.426 45.104 23.686 1.00 32.19 128 TRP A N 1
ATOM 1034 C CA . TRP A 1 128 ? -0.176 44.880 22.926 1.00 32.19 128 TRP A CA 1
ATOM 1035 C C . TRP A 1 128 ? 0.233 46.158 22.162 1.00 32.19 128 TRP A C 1
ATOM 1037 O O . TRP A 1 128 ? -0.481 46.627 21.278 1.00 32.19 128 TRP A O 1
ATOM 1047 N N . GLN A 1 129 ? 1.392 46.737 22.502 1.00 35.31 129 GLN A N 1
ATOM 1048 C CA . GLN A 1 129 ? 1.956 47.913 21.824 1.00 35.31 129 GLN A CA 1
ATOM 1049 C C . GLN A 1 129 ? 2.786 47.535 20.579 1.00 35.31 129 GLN A C 1
ATOM 1051 O O . GLN A 1 129 ? 3.508 46.536 20.622 1.00 35.31 129 GLN A O 1
ATOM 1056 N N . PRO A 1 130 ? 2.773 48.342 19.494 1.00 34.72 130 PRO A N 1
ATOM 1057 C CA . PRO A 1 130 ? 3.536 48.066 18.281 1.00 34.72 130 PRO A CA 1
ATOM 1058 C C . PRO A 1 130 ? 4.946 48.681 18.336 1.00 34.72 130 PRO A C 1
ATOM 1060 O O . PRO A 1 130 ? 5.111 49.898 18.316 1.00 34.72 130 PRO A O 1
ATOM 1063 N N . GLY A 1 131 ? 5.981 47.837 18.313 1.00 33.16 131 GLY A N 1
ATOM 1064 C CA . GLY A 1 131 ? 7.380 48.245 18.142 1.00 33.16 131 GLY A CA 1
ATOM 1065 C C . GLY A 1 131 ? 8.155 47.219 17.311 1.00 33.16 131 GLY A C 1
ATOM 1066 O O . GLY A 1 131 ? 8.329 46.082 17.736 1.00 33.16 131 GLY A O 1
ATOM 1067 N N . ARG A 1 132 ? 8.584 47.602 16.098 1.00 35.31 132 ARG A N 1
ATOM 1068 C CA . ARG A 1 132 ? 9.401 46.772 15.183 1.00 35.31 132 ARG A CA 1
ATOM 1069 C C . ARG A 1 132 ? 10.896 46.787 15.585 1.00 35.31 132 ARG A C 1
ATOM 1071 O O . ARG A 1 132 ? 11.294 47.645 16.367 1.00 35.31 132 ARG A O 1
ATOM 1078 N N . PRO A 1 133 ? 11.751 45.931 14.985 1.00 38.09 133 PRO A N 1
ATOM 1079 C CA . PRO A 1 133 ? 12.346 46.321 13.704 1.00 38.09 133 PRO A CA 1
ATOM 1080 C C . PRO A 1 133 ? 12.310 45.233 12.623 1.00 38.09 133 PRO A C 1
ATOM 1082 O O . PRO A 1 133 ? 12.187 44.036 12.860 1.00 38.09 133 PRO A O 1
ATOM 1085 N N . HIS A 1 134 ? 12.388 45.734 11.397 1.00 35.97 134 HIS A N 1
ATOM 1086 C CA . HIS A 1 134 ? 12.321 45.038 10.126 1.00 35.97 134 HIS A CA 1
ATOM 1087 C C . HIS A 1 134 ? 13.424 43.983 9.958 1.00 35.97 134 HIS A C 1
ATOM 1089 O O . HIS A 1 134 ? 14.609 44.299 10.041 1.00 35.97 134 HIS A O 1
ATOM 1095 N N . PHE A 1 135 ? 13.030 42.756 9.610 1.00 31.64 135 PHE A N 1
ATOM 1096 C CA . PHE A 1 135 ? 13.931 41.783 8.996 1.00 31.64 135 PHE A CA 1
ATOM 1097 C C . PHE A 1 135 ? 13.986 42.036 7.485 1.00 31.64 135 PHE A C 1
ATOM 1099 O O . PHE A 1 135 ? 12.994 41.881 6.771 1.00 31.64 135 PHE A O 1
ATOM 1106 N N . ASN A 1 136 ? 15.158 42.460 7.014 1.00 30.91 136 ASN A N 1
ATOM 1107 C CA . ASN A 1 136 ? 15.483 42.634 5.602 1.00 30.91 136 ASN A CA 1
ATOM 1108 C C . ASN A 1 136 ? 15.550 41.268 4.898 1.00 30.91 136 ASN A C 1
ATOM 1110 O O . ASN A 1 136 ? 16.529 40.542 5.050 1.00 30.91 136 ASN A O 1
ATOM 1114 N N . PHE A 1 137 ? 14.561 40.952 4.059 1.00 36.12 137 PHE A N 1
ATOM 1115 C CA . PHE A 1 137 ? 14.716 39.959 2.991 1.00 36.12 137 PHE A CA 1
ATOM 1116 C C . PHE A 1 137 ? 15.329 40.645 1.768 1.00 36.12 137 PHE A C 1
ATOM 1118 O O . PHE A 1 137 ? 14.641 41.064 0.840 1.00 36.12 137 PHE A O 1
ATOM 1125 N N . GLY A 1 138 ? 16.650 40.802 1.802 1.00 38.50 138 GLY A N 1
ATOM 1126 C CA . GLY A 1 138 ? 17.440 41.323 0.696 1.00 38.50 138 GLY A CA 1
ATOM 1127 C C . GLY A 1 138 ? 18.421 40.271 0.195 1.00 38.50 138 GLY A C 1
ATOM 1128 O O . GLY A 1 138 ? 19.459 40.086 0.811 1.00 38.50 138 GLY A O 1
ATOM 1129 N N . LYS A 1 139 ? 18.088 39.672 -0.956 1.00 45.16 139 LYS A N 1
ATOM 1130 C CA . LYS A 1 139 ? 18.974 38.952 -1.893 1.00 45.16 139 LYS A CA 1
ATOM 1131 C C . LYS A 1 139 ? 19.630 37.652 -1.400 1.00 45.16 139 LYS A C 1
ATOM 1133 O O . LYS A 1 139 ? 20.746 37.696 -0.914 1.00 45.16 139 LYS A O 1
ATOM 1138 N N . GLU A 1 140 ? 18.989 36.509 -1.693 1.00 46.72 140 GLU A N 1
ATOM 1139 C CA . GLU A 1 140 ? 19.664 35.324 -2.284 1.00 46.72 140 GLU A CA 1
ATOM 1140 C C . GLU A 1 140 ? 18.719 34.164 -2.747 1.00 46.72 140 GLU A C 1
ATOM 1142 O O . GLU A 1 140 ? 18.936 33.012 -2.375 1.00 46.72 140 GLU A O 1
ATOM 1147 N N . PRO A 1 141 ? 17.661 34.350 -3.578 1.00 46.00 141 PRO A N 1
ATOM 1148 C CA . PRO A 1 141 ? 16.841 33.197 -3.995 1.00 46.00 141 PRO A CA 1
ATOM 1149 C C . PRO A 1 141 ? 17.372 32.434 -5.227 1.00 46.00 141 PRO A C 1
ATOM 1151 O O . PRO A 1 141 ? 16.923 31.318 -5.493 1.00 46.00 141 PRO A O 1
ATOM 1154 N N . GLU A 1 142 ? 18.310 32.983 -6.008 1.00 45.03 142 GLU A N 1
ATOM 1155 C CA . GLU A 1 142 ? 18.686 32.383 -7.307 1.00 45.03 142 GLU A CA 1
ATOM 1156 C C . GLU A 1 142 ? 19.914 31.460 -7.273 1.00 45.03 142 GLU A C 1
ATOM 1158 O O . GLU A 1 142 ? 19.997 30.526 -8.073 1.00 45.03 142 GLU A O 1
ATOM 1163 N N . GLU A 1 143 ? 20.848 31.641 -6.336 1.00 43.88 143 GLU A N 1
ATOM 1164 C CA . GLU A 1 143 ? 22.025 30.763 -6.219 1.00 43.88 143 GLU A CA 1
ATOM 1165 C C . GLU A 1 143 ? 21.780 29.584 -5.272 1.00 43.88 143 GLU A C 1
ATOM 1167 O O . GLU A 1 143 ? 22.202 28.461 -5.559 1.00 43.88 143 GLU A O 1
ATOM 1172 N N . ALA A 1 144 ? 20.993 29.787 -4.209 1.00 45.41 144 ALA A N 1
ATOM 1173 C CA . ALA A 1 144 ? 20.538 28.713 -3.331 1.00 45.41 144 ALA A CA 1
ATOM 1174 C C . ALA A 1 144 ? 19.601 27.737 -4.060 1.00 45.41 144 ALA A C 1
ATOM 1176 O O . ALA A 1 144 ? 19.716 26.528 -3.864 1.00 45.41 144 ALA A O 1
ATOM 1177 N N . SER A 1 145 ? 18.738 28.227 -4.961 1.00 49.06 145 SER A N 1
ATOM 1178 C CA . SER A 1 145 ? 17.895 27.363 -5.797 1.00 49.06 145 SER A CA 1
ATOM 1179 C C . SER A 1 145 ? 18.709 26.595 -6.833 1.00 49.06 145 SER A C 1
ATOM 1181 O O . SER A 1 145 ? 18.464 25.408 -6.984 1.00 49.06 145 SER A O 1
ATOM 1183 N N . LYS A 1 146 ? 19.742 27.184 -7.455 1.00 43.78 146 LYS A N 1
ATOM 1184 C CA . LYS A 1 146 ? 20.669 26.460 -8.349 1.00 43.78 146 LYS A CA 1
ATOM 1185 C C . LYS A 1 146 ? 21.578 25.477 -7.616 1.00 43.78 146 LYS A C 1
ATOM 1187 O O . LYS A 1 146 ? 21.908 24.434 -8.169 1.00 43.78 146 LYS A O 1
ATOM 1192 N N . CYS A 1 147 ? 21.991 25.769 -6.384 1.00 41.66 147 CYS A N 1
ATOM 1193 C CA . CYS A 1 147 ? 22.767 24.847 -5.553 1.00 41.66 147 CYS A CA 1
ATOM 1194 C C . CYS A 1 147 ? 21.892 23.691 -5.055 1.00 41.66 147 CYS A C 1
ATOM 1196 O O . CYS A 1 147 ? 22.313 22.537 -5.121 1.00 41.66 147 CYS A O 1
ATOM 1198 N N . LEU A 1 148 ? 20.649 23.973 -4.647 1.00 43.81 148 LEU A N 1
ATOM 1199 C CA . LEU A 1 148 ? 19.648 22.956 -4.345 1.00 43.81 148 LEU A CA 1
ATOM 1200 C C . LEU A 1 148 ? 19.326 22.150 -5.608 1.00 43.81 148 LEU A C 1
ATOM 1202 O O . LEU A 1 148 ? 19.395 20.939 -5.561 1.00 43.81 148 LEU A O 1
ATOM 1206 N N . GLU A 1 149 ? 19.105 22.772 -6.762 1.00 46.38 149 GLU A N 1
ATOM 1207 C CA . GLU A 1 149 ? 18.830 22.108 -8.041 1.00 46.38 149 GLU A CA 1
ATOM 1208 C C . GLU A 1 149 ? 20.025 21.291 -8.554 1.00 46.38 149 GLU A C 1
ATOM 1210 O O . GLU A 1 149 ? 19.827 20.207 -9.090 1.00 46.38 149 GLU A O 1
ATOM 1215 N N . ASN A 1 150 ? 21.270 21.731 -8.344 1.00 41.88 150 ASN A N 1
ATOM 1216 C CA . ASN A 1 150 ? 22.475 20.968 -8.688 1.00 41.88 150 ASN A CA 1
ATOM 1217 C C . ASN A 1 150 ? 22.736 19.823 -7.706 1.00 41.88 150 ASN A C 1
ATOM 1219 O O . ASN A 1 150 ? 23.146 18.746 -8.131 1.00 41.88 150 ASN A O 1
ATOM 1223 N N . ARG A 1 151 ? 22.457 20.010 -6.411 1.00 41.50 151 ARG A N 1
ATOM 1224 C CA . ARG A 1 151 ? 22.582 18.963 -5.388 1.00 41.50 151 ARG A CA 1
ATOM 1225 C C . ARG A 1 151 ? 21.451 17.939 -5.512 1.00 41.50 151 ARG A C 1
ATOM 1227 O O . ARG A 1 151 ? 21.717 16.745 -5.433 1.00 41.50 151 ARG A O 1
ATOM 1234 N N . LEU A 1 152 ? 20.238 18.386 -5.843 1.00 42.97 152 LEU A N 1
ATOM 1235 C CA . LEU A 1 152 ? 19.136 17.557 -6.315 1.00 42.97 152 LEU A CA 1
ATOM 1236 C C . LEU A 1 152 ? 19.602 16.841 -7.600 1.00 42.97 152 LEU A C 1
ATOM 1238 O O . LEU A 1 152 ? 19.695 15.629 -7.589 1.00 42.97 152 LEU A O 1
ATOM 1242 N N . ASN A 1 153 ? 20.032 17.500 -8.673 1.00 44.44 153 ASN A N 1
ATOM 1243 C CA . ASN A 1 153 ? 20.479 16.817 -9.901 1.00 44.44 153 ASN A CA 1
ATOM 1244 C C . ASN A 1 153 ? 21.674 15.862 -9.705 1.00 44.44 153 ASN A C 1
ATOM 1246 O O . ASN A 1 153 ? 21.803 14.901 -10.459 1.00 44.44 153 ASN A O 1
ATOM 1250 N N . GLN A 1 154 ? 22.526 16.065 -8.697 1.00 47.25 154 GLN A N 1
ATOM 1251 C CA . GLN A 1 154 ? 23.616 15.151 -8.344 1.00 47.25 154 GLN A CA 1
ATOM 1252 C C . GLN A 1 154 ? 23.133 13.967 -7.483 1.00 47.25 154 GLN A C 1
ATOM 1254 O O . GLN A 1 154 ? 23.595 12.842 -7.675 1.00 47.25 154 GLN A O 1
ATOM 1259 N N . GLN A 1 155 ? 22.146 14.176 -6.605 1.00 44.25 155 GLN A N 1
ATOM 1260 C CA . GLN A 1 155 ? 21.490 13.136 -5.799 1.00 44.25 155 GLN A CA 1
ATOM 1261 C C . GLN A 1 155 ? 20.461 12.318 -6.613 1.00 44.25 155 GLN A C 1
ATOM 1263 O O . GLN A 1 155 ? 20.335 11.107 -6.436 1.00 44.25 155 GLN A O 1
ATOM 1268 N N . PHE A 1 156 ? 19.802 12.962 -7.575 1.00 46.94 156 PHE A N 1
ATOM 1269 C CA . PHE A 1 156 ? 18.844 12.435 -8.550 1.00 46.94 156 PHE A CA 1
ATOM 1270 C C . PHE A 1 156 ? 19.514 12.042 -9.889 1.00 46.94 156 PHE A C 1
ATOM 1272 O O . PHE A 1 156 ? 18.859 11.529 -10.793 1.00 46.94 156 PHE A O 1
ATOM 1279 N N . GLY A 1 157 ? 20.825 12.246 -10.047 1.00 40.56 157 GLY A N 1
ATOM 1280 C CA . GLY A 1 157 ? 21.557 11.957 -11.292 1.00 40.56 157 GLY A CA 1
ATOM 1281 C C . GLY A 1 157 ? 21.898 10.479 -11.492 1.00 40.56 157 GLY A C 1
ATOM 1282 O O . GLY A 1 157 ? 22.137 10.036 -12.615 1.00 40.56 157 GLY A O 1
ATOM 1283 N N . ASN A 1 158 ? 21.873 9.688 -10.417 1.00 51.62 158 ASN A N 1
ATOM 1284 C CA . ASN A 1 158 ? 22.083 8.247 -10.473 1.00 51.62 158 ASN A CA 1
ATOM 1285 C C . ASN A 1 158 ? 20.737 7.517 -10.416 1.00 51.62 158 ASN A C 1
ATOM 1287 O O . ASN A 1 158 ? 20.227 7.239 -9.331 1.00 51.62 158 ASN A O 1
ATOM 1291 N N . SER A 1 159 ? 20.206 7.134 -11.583 1.00 58.69 159 SER A N 1
ATOM 1292 C CA . SER A 1 159 ? 18.969 6.342 -11.758 1.00 58.69 159 SER A CA 1
ATOM 1293 C C . SER A 1 159 ? 18.827 5.177 -10.751 1.00 58.69 159 SER A C 1
ATOM 1295 O O . SER A 1 159 ? 17.745 4.934 -10.222 1.00 58.69 159 SER A O 1
ATOM 1297 N N . LYS A 1 160 ? 19.941 4.525 -10.379 1.00 62.12 160 LYS A N 1
ATOM 1298 C CA . LYS A 1 160 ? 19.977 3.429 -9.391 1.00 62.12 160 LYS A CA 1
ATOM 1299 C C . LYS A 1 160 ? 19.648 3.852 -7.950 1.00 62.12 160 LYS A C 1
ATOM 1301 O O . LYS A 1 160 ? 19.053 3.068 -7.217 1.00 62.12 160 LYS A O 1
ATOM 1306 N N . HIS A 1 161 ? 20.055 5.048 -7.518 1.00 66.62 161 HIS A N 1
ATOM 1307 C CA . HIS A 1 161 ? 19.791 5.539 -6.158 1.00 66.62 161 HIS A CA 1
ATOM 1308 C C . HIS A 1 161 ? 18.331 5.958 -5.997 1.00 66.62 161 HIS A C 1
ATOM 1310 O O . HIS A 1 161 ? 17.707 5.590 -5.004 1.00 66.62 161 HIS A O 1
ATOM 1316 N N . ILE A 1 162 ? 17.775 6.644 -7.002 1.00 70.12 162 ILE A N 1
ATOM 1317 C CA . ILE A 1 162 ? 16.353 7.008 -7.018 1.00 70.12 162 ILE A CA 1
ATOM 1318 C C . ILE A 1 162 ? 15.488 5.757 -7.015 1.00 70.12 162 ILE A C 1
ATOM 1320 O O . ILE A 1 162 ? 14.570 5.676 -6.211 1.00 70.12 162 ILE A O 1
ATOM 1324 N N . GLY A 1 163 ? 15.807 4.770 -7.860 1.00 70.31 163 GLY A N 1
ATOM 1325 C CA . GLY A 1 163 ? 15.067 3.510 -7.885 1.00 70.31 163 GLY A CA 1
ATOM 1326 C C . GLY A 1 163 ? 15.023 2.866 -6.500 1.00 70.31 163 GLY A C 1
ATOM 1327 O O . GLY A 1 163 ? 13.949 2.595 -5.982 1.00 70.31 163 GLY A O 1
ATOM 1328 N N . LYS A 1 164 ? 16.180 2.715 -5.840 1.00 72.81 164 LYS A N 1
ATOM 1329 C CA . LYS A 1 164 ? 16.254 2.147 -4.481 1.00 72.81 164 LYS A CA 1
ATOM 1330 C C . LYS A 1 164 ? 15.473 2.944 -3.435 1.00 72.81 164 LYS A C 1
ATOM 1332 O O . LYS A 1 164 ? 14.955 2.339 -2.503 1.00 72.81 164 LYS A O 1
ATOM 1337 N N . LEU A 1 165 ? 15.438 4.273 -3.538 1.00 79.88 165 LEU A N 1
ATOM 1338 C CA . LEU A 1 165 ? 14.644 5.108 -2.638 1.00 79.88 165 LEU A CA 1
ATOM 1339 C C . LEU A 1 165 ? 13.145 4.941 -2.907 1.00 79.88 165 LEU A C 1
ATOM 1341 O O . LEU A 1 165 ? 12.392 4.766 -1.957 1.00 79.88 165 LEU A O 1
ATOM 1345 N N . MET A 1 166 ? 12.734 4.945 -4.176 1.00 79.62 166 MET A N 1
ATOM 1346 C CA . MET A 1 166 ? 11.333 4.786 -4.568 1.00 79.62 166 MET A CA 1
ATOM 1347 C C . MET A 1 166 ? 10.778 3.450 -4.077 1.00 79.62 166 MET A C 1
ATOM 1349 O O . MET A 1 166 ? 9.788 3.442 -3.361 1.00 79.62 166 MET A O 1
ATOM 1353 N N . TRP A 1 167 ? 11.510 2.351 -4.293 1.00 75.56 167 TRP A N 1
ATOM 1354 C CA . TRP A 1 167 ? 11.131 1.037 -3.766 1.00 75.56 167 TRP A CA 1
ATOM 1355 C C . TRP A 1 167 ? 10.903 1.047 -2.248 1.00 75.56 167 TRP A C 1
ATOM 1357 O O . TRP A 1 167 ? 9.979 0.409 -1.754 1.00 75.56 167 TRP A O 1
ATOM 1367 N N . ARG A 1 168 ? 11.718 1.783 -1.479 1.00 84.19 168 ARG A N 1
ATOM 1368 C CA . ARG A 1 168 ? 11.532 1.900 -0.020 1.00 84.19 168 ARG A CA 1
ATOM 1369 C C . ARG A 1 168 ? 10.278 2.688 0.340 1.00 84.19 168 ARG A C 1
ATOM 1371 O O . ARG A 1 168 ? 9.598 2.318 1.292 1.00 84.19 168 ARG A O 1
ATOM 1378 N N . LEU A 1 169 ? 9.998 3.764 -0.393 1.00 84.62 169 LEU A N 1
ATOM 1379 C CA . LEU A 1 169 ? 8.790 4.561 -0.204 1.00 84.62 169 LEU A CA 1
ATOM 1380 C C . LEU A 1 169 ? 7.537 3.763 -0.567 1.00 84.62 169 LEU A C 1
ATOM 1382 O O . LEU A 1 169 ? 6.557 3.860 0.162 1.00 84.62 169 LEU A O 1
ATOM 1386 N N . ASP A 1 170 ? 7.592 2.915 -1.594 1.00 84.75 170 ASP A N 1
ATOM 1387 C CA . ASP A 1 170 ? 6.481 2.036 -1.969 1.00 84.75 170 ASP A CA 1
ATOM 1388 C C . ASP A 1 170 ? 6.169 1.031 -0.848 1.00 84.75 170 ASP A C 1
ATOM 1390 O O . ASP A 1 170 ? 5.023 0.922 -0.409 1.00 84.75 170 ASP A O 1
ATOM 1394 N N . TYR A 1 171 ? 7.188 0.365 -0.287 1.00 84.25 171 TYR A N 1
ATOM 1395 C CA . TYR A 1 171 ? 6.998 -0.532 0.865 1.00 84.25 171 TYR A CA 1
ATOM 1396 C C . TYR A 1 171 ? 6.465 0.195 2.107 1.00 84.25 171 TYR A C 1
ATOM 1398 O O . TYR A 1 171 ? 5.595 -0.328 2.814 1.00 84.25 171 TYR A O 1
ATOM 1406 N N . ALA A 1 172 ? 6.971 1.397 2.388 1.00 88.19 172 ALA A N 1
ATOM 1407 C CA . ALA A 1 172 ? 6.471 2.214 3.487 1.00 88.19 172 ALA A CA 1
ATOM 1408 C C . ALA A 1 172 ? 5.016 2.648 3.241 1.00 88.19 172 ALA A C 1
ATOM 1410 O O . ALA A 1 172 ? 4.201 2.595 4.159 1.00 88.19 172 ALA A O 1
ATOM 1411 N N . GLY A 1 173 ? 4.668 2.998 2.001 1.00 87.44 173 GLY A N 1
ATOM 1412 C CA . GLY A 1 173 ? 3.316 3.357 1.582 1.00 87.44 173 GLY A CA 1
ATOM 1413 C C . GLY A 1 173 ? 2.323 2.215 1.778 1.00 87.44 173 GLY A C 1
ATOM 1414 O O . GLY A 1 173 ? 1.288 2.420 2.408 1.00 87.44 173 GLY A O 1
ATOM 1415 N N . ILE A 1 174 ? 2.667 0.998 1.337 1.00 87.25 174 ILE A N 1
ATOM 1416 C CA . ILE A 1 174 ? 1.859 -0.212 1.579 1.00 87.25 174 ILE A CA 1
ATOM 1417 C C . ILE A 1 174 ? 1.656 -0.426 3.083 1.00 87.25 174 ILE A C 1
ATOM 1419 O O . ILE A 1 174 ? 0.541 -0.682 3.531 1.00 87.25 174 ILE A O 1
ATOM 1423 N N . THR A 1 175 ? 2.718 -0.272 3.876 1.00 87.12 175 THR A N 1
ATOM 1424 C CA . THR A 1 175 ? 2.641 -0.426 5.335 1.00 87.12 175 THR A CA 1
ATOM 1425 C C . THR A 1 175 ? 1.679 0.583 5.955 1.00 87.12 175 THR A C 1
ATOM 1427 O O . THR A 1 175 ? 0.811 0.207 6.739 1.00 87.12 175 THR A O 1
ATOM 1430 N N . ILE A 1 176 ? 1.815 1.863 5.601 1.00 89.31 176 ILE A N 1
ATOM 1431 C CA . ILE A 1 176 ? 0.959 2.937 6.112 1.00 89.31 176 ILE A CA 1
ATOM 1432 C C . ILE A 1 176 ? -0.493 2.688 5.706 1.00 89.31 176 ILE A C 1
ATOM 1434 O O . ILE A 1 176 ? -1.377 2.826 6.548 1.00 89.31 176 ILE A O 1
ATOM 1438 N N . LEU A 1 177 ? -0.747 2.275 4.462 1.00 88.75 177 LEU A N 1
ATOM 1439 C CA . LEU A 1 177 ? -2.088 1.948 3.982 1.00 88.75 177 LEU A CA 1
ATOM 1440 C C . LEU A 1 177 ? -2.728 0.822 4.806 1.00 88.75 177 LEU A C 1
ATOM 1442 O O . LEU A 1 177 ? -3.856 0.980 5.260 1.00 88.75 177 LEU A O 1
ATOM 1446 N N . ILE A 1 178 ? -1.997 -0.268 5.063 1.00 88.00 178 ILE A N 1
ATOM 1447 C CA . ILE A 1 178 ? -2.488 -1.389 5.882 1.00 88.00 178 ILE A CA 1
ATOM 1448 C C . ILE A 1 178 ? -2.764 -0.933 7.319 1.00 88.00 178 ILE A C 1
ATOM 1450 O O . ILE A 1 178 ? -3.823 -1.201 7.876 1.00 88.00 178 ILE A O 1
ATOM 1454 N N . VAL A 1 179 ? -1.818 -0.229 7.944 1.00 89.88 179 VAL A N 1
ATOM 1455 C CA . VAL A 1 179 ? -1.947 0.211 9.342 1.00 89.88 179 VAL A CA 1
ATOM 1456 C C . VAL A 1 179 ? -3.118 1.174 9.499 1.00 89.88 179 VAL A C 1
ATOM 1458 O O . VAL A 1 179 ? -3.918 1.022 10.416 1.00 89.88 179 VAL A O 1
ATOM 1461 N N . THR A 1 180 ? -3.249 2.149 8.601 1.00 88.31 180 THR A N 1
ATOM 1462 C CA . THR A 1 180 ? -4.330 3.139 8.661 1.00 88.31 180 THR A CA 1
ATOM 1463 C C . THR A 1 180 ? -5.693 2.534 8.338 1.00 88.31 180 THR A C 1
ATOM 1465 O O . THR A 1 180 ? -6.676 2.950 8.951 1.00 88.31 180 THR A O 1
ATOM 1468 N N . SER A 1 181 ? -5.780 1.509 7.478 1.00 88.69 181 SER A N 1
ATOM 1469 C CA . SER A 1 181 ? -7.055 0.841 7.185 1.00 88.69 181 SER A CA 1
ATOM 1470 C C . SER A 1 181 ? -7.649 0.114 8.395 1.00 88.69 181 SER A C 1
ATOM 1472 O O . SER A 1 181 ? -8.861 -0.064 8.449 1.00 88.69 181 SER A O 1
ATOM 1474 N N . PHE A 1 182 ? -6.841 -0.250 9.400 1.00 89.31 182 PHE A N 1
ATOM 1475 C CA . PHE A 1 182 ? -7.339 -0.834 10.652 1.00 89.31 182 PHE A CA 1
ATOM 1476 C C . PHE A 1 182 ? -8.048 0.169 11.567 1.00 89.31 182 PHE A C 1
ATOM 1478 O O . PHE A 1 182 ? -8.877 -0.238 12.383 1.00 89.31 182 PHE A O 1
ATOM 1485 N N . PHE A 1 183 ? -7.744 1.467 11.468 1.00 90.62 183 PHE A N 1
ATOM 1486 C CA . PHE A 1 183 ? -8.244 2.450 12.431 1.00 90.62 183 PHE A CA 1
ATOM 1487 C C . PHE A 1 183 ? -9.770 2.591 12.395 1.00 90.62 183 PHE A C 1
ATOM 1489 O O . PHE A 1 183 ? -10.378 2.440 13.456 1.00 90.62 183 PHE A O 1
ATOM 1496 N N . PRO A 1 184 ? -10.420 2.838 11.238 1.00 89.12 184 PRO A N 1
ATOM 1497 C CA . PRO A 1 184 ? -11.869 3.017 11.211 1.00 89.12 184 PRO A CA 1
ATOM 1498 C C . PRO A 1 184 ? -12.653 1.767 11.656 1.00 89.12 184 PRO A C 1
ATOM 1500 O O . PRO A 1 184 ? -13.451 1.905 12.586 1.00 89.12 184 PRO A O 1
ATOM 1503 N N . PRO A 1 185 ? -12.425 0.551 11.107 1.00 86.81 185 PRO A N 1
ATOM 1504 C CA . PRO A 1 185 ? -13.188 -0.639 11.502 1.00 86.81 185 PRO A CA 1
ATOM 1505 C C . PRO A 1 185 ? -13.040 -0.977 12.988 1.00 86.81 185 PRO A C 1
ATOM 1507 O O . PRO A 1 185 ? -14.026 -1.252 13.666 1.00 86.81 185 PRO A O 1
ATOM 1510 N N . VAL A 1 186 ? -11.824 -0.882 13.541 1.00 90.25 186 VAL A N 1
ATOM 1511 C CA . VAL A 1 186 ? -11.585 -1.154 14.967 1.00 90.25 186 VAL A CA 1
ATOM 1512 C C . VAL A 1 186 ? -12.194 -0.064 15.850 1.00 90.25 186 VAL A C 1
ATOM 1514 O O . VAL A 1 186 ? -12.788 -0.368 16.886 1.00 90.25 186 VAL A O 1
ATOM 1517 N N . TYR A 1 187 ? -12.071 1.208 15.460 1.00 90.06 187 TYR A N 1
ATOM 1518 C CA . TYR A 1 187 ? -12.626 2.317 16.233 1.00 90.06 187 TYR A CA 1
ATOM 1519 C C . TYR A 1 187 ? -14.148 2.225 16.331 1.00 90.06 187 TYR A C 1
ATOM 1521 O O . TYR A 1 187 ? -14.688 2.303 17.436 1.00 90.06 187 TYR A O 1
ATOM 1529 N N . TYR A 1 188 ? -14.827 2.033 15.196 1.00 86.19 188 TYR A N 1
ATOM 1530 C CA . TYR A 1 188 ? -16.285 1.950 15.149 1.00 86.19 188 TYR A CA 1
ATOM 1531 C C . TYR A 1 188 ? -16.805 0.612 15.685 1.00 86.19 188 TYR A C 1
ATOM 1533 O O . TYR A 1 188 ? -17.768 0.605 16.450 1.00 86.19 188 TYR A O 1
ATOM 1541 N N . GLY A 1 189 ? -16.131 -0.504 15.394 1.00 84.81 189 GLY A N 1
ATOM 1542 C CA . GLY A 1 189 ? -16.507 -1.829 15.892 1.00 84.81 189 GLY A CA 1
ATOM 1543 C C . GLY A 1 189 ? -16.452 -1.953 17.416 1.00 84.81 189 GLY A C 1
ATOM 1544 O O . GLY A 1 189 ? -17.305 -2.598 18.020 1.00 84.81 189 GLY A O 1
ATOM 1545 N N . PHE A 1 190 ? -15.492 -1.281 18.059 1.00 89.19 190 PHE A N 1
ATOM 1546 C CA . PHE A 1 190 ? -15.313 -1.301 19.514 1.00 89.19 190 PHE A CA 1
ATOM 1547 C C . PHE A 1 190 ? -15.633 0.048 20.176 1.00 89.19 190 PHE A C 1
ATOM 1549 O O . PHE A 1 190 ? -15.171 0.316 21.288 1.00 89.19 190 PHE A O 1
ATOM 1556 N N . MET A 1 191 ? -16.445 0.905 19.542 1.00 88.00 191 MET A N 1
ATOM 1557 C CA . MET A 1 191 ? -16.723 2.255 20.055 1.00 88.00 191 MET A CA 1
ATOM 1558 C C . MET A 1 191 ? -17.328 2.246 21.470 1.00 88.00 191 MET A C 1
ATOM 1560 O O . MET A 1 191 ? -16.979 3.085 22.299 1.00 88.00 191 MET A O 1
ATOM 1564 N N . CYS A 1 192 ? -18.161 1.246 21.778 1.00 87.75 192 CYS A N 1
ATOM 1565 C CA . CYS A 1 192 ? -18.793 1.055 23.087 1.00 87.75 192 CYS A CA 1
ATOM 1566 C C . CYS A 1 192 ? -17.886 0.349 24.116 1.00 87.75 192 CYS A C 1
ATOM 1568 O O . CYS A 1 192 ? -18.276 0.178 25.269 1.00 87.75 192 CYS A O 1
ATOM 1570 N N . ARG A 1 193 ? -16.692 -0.109 23.717 1.00 89.81 193 ARG A N 1
ATOM 1571 C CA . ARG A 1 193 ? -15.764 -0.905 24.539 1.00 89.81 193 ARG A CA 1
ATOM 1572 C C . ARG A 1 193 ? -14.344 -0.319 24.441 1.00 89.81 193 ARG A C 1
ATOM 1574 O O . ARG A 1 193 ? -13.481 -0.886 23.766 1.00 89.81 193 ARG A O 1
ATOM 1581 N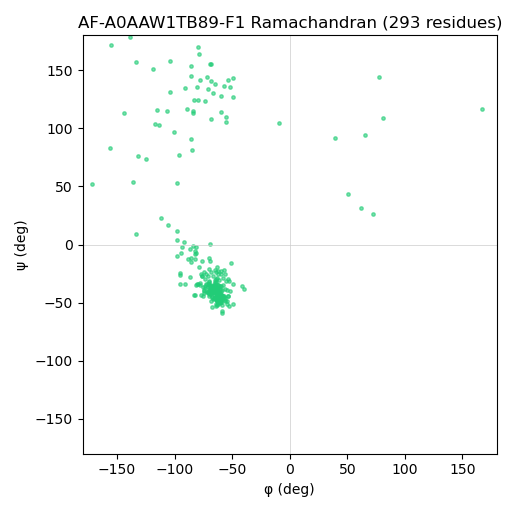 N . PRO A 1 194 ? -14.068 0.801 25.135 1.00 92.56 194 PRO A N 1
ATOM 1582 C CA . PRO A 1 194 ? -12.846 1.583 24.934 1.00 92.56 194 PRO A CA 1
ATOM 1583 C C . PRO A 1 194 ? -11.558 0.829 25.284 1.00 92.56 194 PRO A C 1
ATOM 1585 O O . PRO A 1 194 ? -10.530 1.090 24.666 1.00 92.56 194 PRO A O 1
ATOM 1588 N N . PHE A 1 195 ? -11.606 -0.119 26.227 1.00 95.62 195 PHE A N 1
ATOM 1589 C CA . PHE A 1 195 ? -10.453 -0.950 26.583 1.00 95.62 195 PHE A CA 1
ATOM 1590 C C . PHE A 1 195 ? -9.928 -1.734 25.370 1.00 95.62 195 PHE A C 1
ATOM 1592 O O . PHE A 1 195 ? -8.795 -1.526 24.942 1.00 95.62 195 PHE A O 1
ATOM 1599 N N . TRP A 1 196 ? -10.775 -2.572 24.763 1.00 94.12 196 TRP A N 1
ATOM 1600 C CA . TRP A 1 196 ? -10.397 -3.407 23.619 1.00 94.12 196 TRP A CA 1
ATOM 1601 C C . TRP A 1 196 ? -10.042 -2.583 22.388 1.00 94.12 196 TRP A C 1
ATOM 1603 O O . TRP A 1 196 ? -9.043 -2.864 21.729 1.00 94.12 196 TRP A O 1
ATOM 1613 N N . ARG A 1 197 ? -10.795 -1.508 22.134 1.00 94.00 197 ARG A N 1
ATOM 1614 C CA . ARG A 1 197 ? -10.480 -0.536 21.083 1.00 94.00 197 ARG A CA 1
ATOM 1615 C C . ARG A 1 197 ? -9.044 -0.022 21.207 1.00 94.00 197 ARG A C 1
ATOM 1617 O O . ARG A 1 197 ? -8.282 -0.076 20.248 1.00 94.00 197 ARG A O 1
ATOM 1624 N N . ASN A 1 198 ? -8.672 0.468 22.389 1.00 94.62 198 ASN A N 1
ATOM 1625 C CA . ASN A 1 198 ? -7.359 1.065 22.609 1.00 94.62 198 ASN A CA 1
ATOM 1626 C C . ASN A 1 198 ? -6.237 0.014 22.563 1.00 94.62 198 ASN A C 1
ATOM 1628 O O . ASN A 1 198 ? -5.168 0.311 22.039 1.00 94.62 198 ASN A O 1
ATOM 1632 N N . VAL A 1 199 ? -6.481 -1.211 23.046 1.00 95.69 199 VAL A N 1
ATOM 1633 C CA . VAL A 1 199 ? -5.524 -2.327 22.933 1.00 95.69 199 VAL A CA 1
ATOM 1634 C C . VAL A 1 199 ? -5.233 -2.644 21.464 1.00 95.69 199 VAL A C 1
ATOM 1636 O O . VAL A 1 199 ? -4.068 -2.670 21.064 1.00 95.69 199 VAL A O 1
ATOM 1639 N N . TYR A 1 200 ? -6.268 -2.822 20.638 1.00 94.56 200 TYR A N 1
ATOM 1640 C CA . TYR A 1 200 ? -6.086 -3.142 19.221 1.00 94.56 200 TYR A CA 1
ATOM 1641 C C . TYR A 1 200 ? -5.404 -2.014 18.446 1.00 94.56 200 TYR A C 1
ATOM 1643 O O . TYR A 1 200 ? -4.457 -2.276 17.703 1.00 94.56 200 TYR A O 1
ATOM 1651 N N . LEU A 1 201 ? -5.831 -0.763 18.640 1.00 94.44 201 LEU A N 1
ATOM 1652 C CA . LEU A 1 201 ? -5.208 0.390 17.981 1.00 94.44 201 LEU A CA 1
ATOM 1653 C C . LEU A 1 201 ? -3.764 0.611 18.455 1.00 94.44 201 LEU A C 1
ATOM 1655 O O . LEU A 1 201 ? -2.891 0.918 17.643 1.00 94.44 201 LEU A O 1
ATOM 1659 N N . GLY A 1 202 ? -3.487 0.403 19.745 1.00 94.62 202 GLY A N 1
ATOM 1660 C CA . GLY A 1 202 ? -2.148 0.514 20.320 1.00 94.62 202 GLY A CA 1
ATOM 1661 C C . GLY A 1 202 ? -1.175 -0.502 19.724 1.00 94.62 202 GLY A C 1
ATOM 1662 O O . GLY A 1 202 ? -0.124 -0.116 19.212 1.00 94.62 202 GLY A O 1
ATOM 1663 N N . ILE A 1 203 ? -1.552 -1.786 19.708 1.00 92.69 203 ILE A N 1
ATOM 1664 C CA . ILE A 1 203 ? -0.730 -2.850 19.108 1.00 92.69 203 ILE A CA 1
ATOM 1665 C C . ILE A 1 203 ? -0.505 -2.577 17.618 1.00 92.69 203 ILE A C 1
ATOM 1667 O O . ILE A 1 203 ? 0.633 -2.613 17.152 1.00 92.69 203 ILE A O 1
ATOM 1671 N N . THR A 1 204 ? -1.567 -2.229 16.887 1.00 92.62 204 THR A N 1
ATOM 1672 C CA . THR A 1 204 ? -1.488 -1.924 15.449 1.00 92.62 204 THR A CA 1
ATOM 1673 C C . THR A 1 204 ? -0.532 -0.761 15.169 1.00 92.62 204 THR A C 1
ATOM 1675 O O . THR A 1 204 ? 0.255 -0.820 14.227 1.00 92.62 204 THR A O 1
ATOM 1678 N N . THR A 1 205 ? -0.532 0.268 16.020 1.00 92.75 205 THR A N 1
ATOM 1679 C CA . THR A 1 205 ? 0.379 1.415 15.895 1.00 92.75 205 THR A CA 1
ATOM 1680 C C . THR A 1 205 ? 1.832 1.007 16.133 1.00 92.75 205 THR A C 1
ATOM 1682 O O . THR A 1 205 ? 2.699 1.346 15.330 1.00 92.75 205 THR A O 1
ATOM 1685 N N . VAL A 1 206 ? 2.118 0.248 17.197 1.00 92.56 206 VAL A N 1
ATOM 1686 C CA . VAL A 1 206 ? 3.489 -0.190 17.521 1.00 92.56 206 VAL A CA 1
ATOM 1687 C C . VAL A 1 206 ? 4.048 -1.099 16.425 1.00 92.56 206 VAL A C 1
ATOM 1689 O O . VAL A 1 206 ? 5.156 -0.871 15.936 1.00 92.56 206 VAL A O 1
ATOM 1692 N N . VAL A 1 207 ? 3.266 -2.090 15.989 1.00 90.75 207 VAL A N 1
ATOM 1693 C CA . VAL A 1 207 ? 3.648 -3.003 14.901 1.00 90.75 207 VAL A CA 1
ATOM 1694 C C . VAL A 1 207 ? 3.815 -2.239 13.584 1.00 90.75 207 VAL A C 1
ATOM 1696 O O . VAL A 1 207 ? 4.770 -2.481 12.843 1.00 90.75 207 VAL A O 1
ATOM 1699 N N . GLY A 1 208 ? 2.936 -1.274 13.311 1.00 90.88 208 GLY A N 1
ATOM 1700 C CA . GLY A 1 208 ? 3.014 -0.410 12.139 1.00 90.88 208 GLY A CA 1
ATOM 1701 C C . GLY A 1 208 ? 4.292 0.424 12.096 1.00 90.88 208 GLY A C 1
ATOM 1702 O O . GLY A 1 208 ? 4.999 0.411 11.089 1.00 90.88 208 GLY A O 1
ATOM 1703 N N . LEU A 1 209 ? 4.642 1.091 13.199 1.00 91.69 209 LEU A N 1
ATOM 1704 C CA . LEU A 1 209 ? 5.870 1.885 13.308 1.00 91.69 209 LEU A CA 1
ATOM 1705 C C . LEU A 1 209 ? 7.125 1.023 13.145 1.00 91.69 209 LEU A C 1
ATOM 1707 O O . LEU A 1 209 ? 8.038 1.402 12.408 1.00 91.69 209 LEU A O 1
ATOM 1711 N N . ALA A 1 210 ? 7.153 -0.155 13.774 1.00 90.50 210 ALA A N 1
ATOM 1712 C CA . ALA A 1 210 ? 8.244 -1.108 13.598 1.00 90.50 210 ALA A CA 1
ATOM 1713 C C . ALA A 1 210 ? 8.371 -1.540 12.127 1.00 90.50 210 ALA A C 1
ATOM 1715 O O . ALA A 1 210 ? 9.469 -1.547 11.568 1.00 90.50 210 ALA A O 1
ATOM 1716 N N . THR A 1 211 ? 7.249 -1.817 11.462 1.00 90.19 211 THR A N 1
ATOM 1717 C CA . THR A 1 211 ? 7.228 -2.219 10.050 1.00 90.19 211 THR A CA 1
ATOM 1718 C C . THR A 1 211 ? 7.721 -1.096 9.136 1.00 90.19 211 THR A C 1
ATOM 1720 O O . THR A 1 211 ? 8.616 -1.322 8.321 1.00 90.19 211 THR A O 1
ATOM 1723 N N . VAL A 1 212 ? 7.262 0.143 9.325 1.00 91.1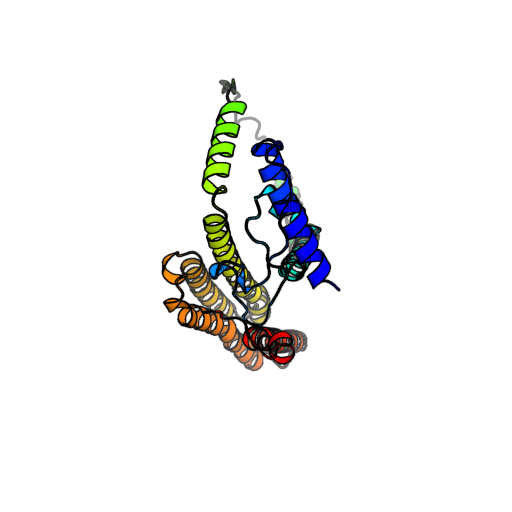9 212 VAL A N 1
ATOM 1724 C CA . VAL A 1 212 ? 7.770 1.304 8.570 1.00 91.19 212 VAL A CA 1
ATOM 1725 C C . VAL A 1 212 ? 9.277 1.473 8.779 1.00 91.19 212 VAL A C 1
ATOM 1727 O O . VAL A 1 212 ? 10.023 1.620 7.812 1.00 91.19 212 VAL A O 1
ATOM 1730 N N . TRP A 1 213 ? 9.761 1.368 10.017 1.00 90.44 213 TRP A N 1
ATOM 1731 C CA . TRP A 1 213 ? 11.193 1.456 10.303 1.00 90.44 213 TRP A CA 1
ATOM 1732 C C . TRP A 1 213 ? 12.003 0.374 9.571 1.00 90.44 213 TRP A C 1
ATOM 1734 O O . TRP A 1 213 ? 13.019 0.679 8.938 1.00 90.44 213 TRP A O 1
ATOM 1744 N N . THR 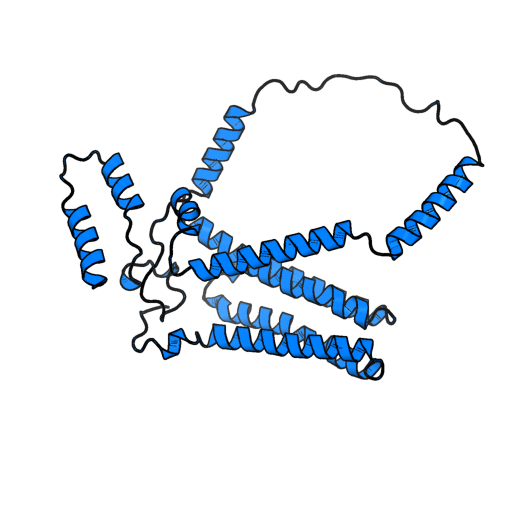A 1 214 ? 11.535 -0.881 9.583 1.00 88.88 214 THR A N 1
ATOM 1745 C CA . THR A 1 214 ? 12.215 -1.967 8.857 1.00 88.88 214 THR A CA 1
ATOM 1746 C C . THR A 1 214 ? 12.212 -1.748 7.343 1.00 88.88 214 THR A C 1
ATOM 1748 O O . THR A 1 214 ? 13.240 -1.959 6.704 1.00 88.88 214 THR A O 1
ATOM 1751 N N . THR A 1 215 ? 11.103 -1.281 6.760 1.00 87.25 215 THR A N 1
ATOM 1752 C CA . THR A 1 215 ? 10.985 -1.074 5.304 1.00 87.25 215 THR A CA 1
ATOM 1753 C C . THR A 1 215 ? 11.833 0.096 4.804 1.00 87.25 215 THR A C 1
ATOM 1755 O O . THR A 1 215 ? 12.418 0.010 3.723 1.00 87.25 215 THR A O 1
ATOM 1758 N N . LEU A 1 216 ? 11.985 1.158 5.598 1.00 88.31 216 LEU A N 1
ATOM 1759 C CA . LEU A 1 216 ? 12.836 2.299 5.250 1.00 88.31 216 LEU A CA 1
ATOM 1760 C C . LEU A 1 216 ? 14.332 2.015 5.458 1.00 88.31 216 LEU A C 1
ATOM 1762 O O . LEU A 1 216 ? 15.183 2.612 4.787 1.00 88.31 216 LEU A O 1
ATOM 1766 N N . SER A 1 217 ? 14.669 1.091 6.359 1.00 88.06 217 SER A N 1
ATOM 1767 C CA . SER A 1 217 ? 16.052 0.735 6.664 1.00 88.06 217 SER A CA 1
ATOM 1768 C C . SER A 1 217 ? 16.748 0.049 5.485 1.00 88.06 217 SER A C 1
ATOM 1770 O O . SER A 1 217 ? 16.282 -0.935 4.910 1.00 88.06 217 SER A O 1
ATOM 1772 N N . SER A 1 218 ? 17.942 0.537 5.143 1.00 83.75 218 SER A N 1
ATOM 1773 C CA . SER A 1 218 ? 18.757 -0.007 4.052 1.00 83.75 218 SER A CA 1
ATOM 1774 C C . SER A 1 218 ? 19.223 -1.447 4.296 1.00 83.75 218 SER A C 1
ATOM 1776 O O . SER A 1 218 ? 19.501 -2.164 3.334 1.00 83.75 218 SER A O 1
ATOM 1778 N N . ARG A 1 219 ? 19.296 -1.881 5.563 1.00 84.88 219 ARG A N 1
ATOM 1779 C CA . ARG A 1 219 ? 19.774 -3.213 5.960 1.00 84.88 219 ARG A CA 1
ATOM 1780 C C . ARG A 1 219 ? 18.801 -4.314 5.543 1.00 84.88 219 ARG A C 1
ATOM 1782 O O . ARG A 1 219 ? 19.231 -5.333 5.010 1.00 84.88 219 ARG A O 1
ATOM 1789 N N . PHE A 1 220 ? 17.507 -4.071 5.735 1.00 81.31 220 PHE A N 1
ATOM 1790 C CA . PHE A 1 220 ? 16.442 -5.043 5.483 1.00 81.31 220 PHE A CA 1
ATOM 1791 C C . PHE A 1 220 ? 15.990 -5.087 4.023 1.00 81.31 220 PHE A C 1
ATOM 1793 O O . PHE A 1 220 ? 15.155 -5.914 3.678 1.00 81.31 220 PHE A O 1
ATOM 1800 N N . GLN A 1 221 ? 16.556 -4.247 3.151 1.00 80.25 221 GLN A N 1
ATOM 1801 C CA . GLN A 1 221 ? 16.278 -4.238 1.708 1.00 80.25 221 GLN A CA 1
ATOM 1802 C C . GLN A 1 221 ? 17.158 -5.207 0.905 1.00 80.25 221 GLN A C 1
ATOM 1804 O O . GLN A 1 221 ? 16.977 -5.358 -0.301 1.00 80.25 221 GLN A O 1
ATOM 1809 N N . GLN A 1 222 ? 18.109 -5.882 1.553 1.00 78.12 222 GLN A N 1
ATOM 1810 C CA . GLN A 1 222 ? 18.911 -6.914 0.897 1.00 78.12 222 GLN A CA 1
ATOM 1811 C C . GLN A 1 222 ? 18.042 -8.139 0.571 1.00 78.12 222 GLN A C 1
ATOM 1813 O O . GLN A 1 222 ? 17.020 -8.393 1.217 1.00 78.12 222 GLN A O 1
ATOM 1818 N N . GLU A 1 223 ? 18.453 -8.911 -0.433 1.00 74.12 223 GLU A N 1
ATOM 1819 C CA . GLU A 1 223 ? 17.689 -10.068 -0.920 1.00 74.12 223 GLU A CA 1
ATOM 1820 C C . GLU A 1 223 ? 17.547 -11.164 0.135 1.00 74.12 223 GLU A C 1
ATOM 1822 O O . GLU A 1 223 ? 16.477 -11.750 0.263 1.00 74.12 223 GLU A O 1
ATOM 1827 N N . ALA A 1 224 ? 18.563 -11.331 0.983 1.00 82.31 224 ALA A N 1
ATOM 1828 C CA . ALA A 1 224 ? 18.544 -12.261 2.111 1.00 82.31 224 ALA A CA 1
ATOM 1829 C C . ALA A 1 224 ? 17.376 -12.025 3.093 1.00 82.31 224 ALA A C 1
ATOM 1831 O O . ALA A 1 224 ? 16.939 -12.952 3.765 1.00 82.31 224 ALA A O 1
ATOM 1832 N N . TRP A 1 225 ? 16.841 -10.799 3.167 1.00 82.44 225 TRP A N 1
ATOM 1833 C CA . TRP A 1 225 ? 15.742 -10.436 4.072 1.00 82.44 225 TRP A CA 1
ATOM 1834 C C . TRP A 1 225 ? 14.365 -10.443 3.397 1.00 82.44 225 TRP A C 1
ATOM 1836 O O . TRP A 1 225 ? 13.374 -10.101 4.040 1.00 82.44 225 TRP A O 1
ATOM 1846 N N . ARG A 1 226 ? 14.268 -10.847 2.121 1.00 79.62 226 ARG A N 1
ATOM 1847 C CA . ARG A 1 226 ? 12.982 -11.034 1.421 1.00 79.62 226 ARG A CA 1
ATOM 1848 C C . ARG A 1 226 ? 11.974 -11.877 2.232 1.00 79.62 226 ARG A C 1
ATOM 1850 O O . ARG A 1 226 ? 10.872 -11.369 2.445 1.00 79.62 226 ARG A O 1
ATOM 1857 N N . PRO A 1 227 ? 12.312 -13.080 2.754 1.00 82.88 227 PRO A N 1
ATOM 1858 C CA . PRO A 1 227 ? 11.356 -13.882 3.527 1.00 82.88 227 PRO A CA 1
ATOM 1859 C C . PRO A 1 227 ? 10.952 -13.214 4.846 1.00 82.88 227 PRO A C 1
ATOM 1861 O O . PRO A 1 227 ? 9.790 -13.279 5.235 1.00 82.88 227 PRO A O 1
ATOM 1864 N N . PHE A 1 228 ? 11.876 -12.507 5.502 1.00 85.62 228 PHE A N 1
ATOM 1865 C CA . PHE A 1 228 ? 11.576 -11.749 6.717 1.00 85.62 228 PHE A CA 1
ATOM 1866 C C . PHE A 1 228 ? 10.542 -10.645 6.456 1.00 85.62 228 PHE A C 1
ATOM 1868 O O . PHE A 1 228 ? 9.565 -10.535 7.193 1.00 85.62 228 PHE A O 1
ATOM 1875 N N . ARG A 1 229 ? 10.711 -9.862 5.380 1.00 84.50 229 ARG A N 1
ATOM 1876 C CA . ARG A 1 229 ? 9.738 -8.824 5.002 1.00 84.50 229 ARG A CA 1
ATOM 1877 C C . ARG A 1 229 ? 8.372 -9.427 4.672 1.00 84.50 229 ARG A C 1
ATOM 1879 O O . ARG A 1 229 ? 7.363 -8.917 5.144 1.00 84.50 229 ARG A O 1
ATOM 1886 N N . ALA A 1 230 ? 8.338 -10.517 3.905 1.00 81.88 230 ALA A N 1
ATOM 1887 C CA . ALA A 1 230 ? 7.094 -11.214 3.579 1.00 81.88 230 ALA A CA 1
ATOM 1888 C C . ALA A 1 230 ? 6.371 -11.720 4.841 1.00 81.88 230 ALA A C 1
ATOM 1890 O O . ALA A 1 230 ? 5.163 -11.524 4.981 1.00 81.88 230 ALA A O 1
ATOM 1891 N N . GLY A 1 231 ? 7.113 -12.299 5.791 1.00 84.94 231 GLY A N 1
ATOM 1892 C CA . GLY A 1 231 ? 6.578 -12.719 7.086 1.00 84.94 231 GLY A CA 1
ATOM 1893 C C . GLY A 1 231 ? 6.016 -11.549 7.892 1.00 84.94 231 GLY A C 1
ATOM 1894 O O . GLY A 1 231 ? 4.904 -11.640 8.403 1.00 84.94 231 GLY A O 1
ATOM 1895 N N . LEU A 1 232 ? 6.730 -10.423 7.939 1.00 84.81 232 LEU A N 1
ATOM 1896 C CA . LEU A 1 232 ? 6.285 -9.217 8.637 1.00 84.81 232 LEU A CA 1
ATOM 1897 C C . LEU A 1 232 ? 4.953 -8.692 8.081 1.00 84.81 232 LEU A C 1
ATOM 1899 O O . LEU A 1 232 ? 4.012 -8.495 8.846 1.00 84.81 232 LEU A O 1
ATOM 1903 N N . PHE A 1 233 ? 4.835 -8.547 6.756 1.00 83.81 233 PHE A N 1
ATOM 1904 C CA . PHE A 1 233 ? 3.578 -8.140 6.114 1.00 83.81 233 PHE A CA 1
ATOM 1905 C C . PHE A 1 233 ? 2.445 -9.142 6.352 1.00 83.81 233 PHE A C 1
ATOM 1907 O O . PHE A 1 233 ? 1.307 -8.736 6.588 1.00 83.81 233 PHE A O 1
ATOM 1914 N N . SER A 1 234 ? 2.757 -10.439 6.353 1.00 83.19 234 SER A N 1
ATOM 1915 C CA . SER A 1 234 ? 1.778 -11.494 6.632 1.00 83.19 234 SER A CA 1
ATOM 1916 C C . SER A 1 234 ? 1.253 -11.420 8.067 1.00 83.19 234 SER A C 1
ATOM 1918 O O . SER A 1 234 ? 0.055 -11.574 8.284 1.00 83.19 234 SER A O 1
ATOM 1920 N N . VAL A 1 235 ? 2.117 -11.127 9.047 1.00 84.88 235 VAL A N 1
ATOM 1921 C CA . VAL A 1 235 ? 1.719 -10.945 10.453 1.00 84.88 235 VAL A CA 1
ATOM 1922 C C . VAL A 1 235 ? 0.860 -9.694 10.624 1.00 84.88 235 VAL A C 1
ATOM 1924 O O . VAL A 1 235 ? -0.181 -9.767 11.271 1.00 84.88 235 VAL A O 1
ATOM 1927 N N . VAL A 1 236 ? 1.250 -8.564 10.021 1.00 84.88 236 VAL A N 1
ATOM 1928 C CA . VAL A 1 236 ? 0.462 -7.320 10.097 1.00 84.88 236 VAL A CA 1
ATOM 1929 C C . VAL A 1 236 ? -0.920 -7.504 9.462 1.00 84.88 236 VAL A C 1
ATOM 1931 O O . VAL A 1 236 ? -1.915 -7.081 10.043 1.00 84.88 236 VAL A O 1
ATOM 1934 N N . GLY A 1 237 ? -1.006 -8.166 8.305 1.00 80.75 237 GLY A N 1
ATOM 1935 C CA . GLY A 1 237 ? -2.288 -8.466 7.660 1.00 80.75 237 GLY A CA 1
ATOM 1936 C C . GLY A 1 237 ? -3.131 -9.469 8.454 1.00 80.75 237 GLY A C 1
ATOM 1937 O O . GLY A 1 237 ? -4.316 -9.242 8.688 1.00 80.75 237 GLY A O 1
ATOM 1938 N N . GLY A 1 238 ? -2.512 -10.555 8.928 1.00 84.31 238 GLY A N 1
ATOM 1939 C CA . GLY A 1 238 ? -3.178 -11.611 9.696 1.00 84.31 238 GLY A CA 1
ATOM 1940 C C . GLY A 1 238 ? -3.681 -11.156 11.067 1.00 84.31 238 GLY A C 1
ATOM 1941 O O . GLY A 1 238 ? -4.685 -11.680 11.550 1.00 84.31 238 GLY A O 1
ATOM 1942 N N . TRP A 1 239 ? -3.050 -10.138 11.666 1.00 88.50 239 TRP A N 1
ATOM 1943 C CA . TRP A 1 239 ? -3.487 -9.530 12.926 1.00 88.50 239 TRP A CA 1
ATOM 1944 C C . TRP A 1 239 ? -4.960 -9.104 12.896 1.00 88.50 239 TRP A C 1
ATOM 1946 O O . TRP A 1 239 ? -5.646 -9.215 13.910 1.00 88.50 239 TRP A O 1
ATOM 1956 N N . GLY A 1 240 ? -5.472 -8.705 11.727 1.00 87.00 240 GLY A N 1
ATOM 1957 C CA . GLY A 1 240 ? -6.868 -8.316 11.540 1.00 87.00 240 GLY A CA 1
ATOM 1958 C C . GLY A 1 240 ? -7.899 -9.393 11.861 1.00 87.00 240 GLY A C 1
ATOM 1959 O O . GLY A 1 240 ? -9.029 -9.068 12.217 1.00 87.00 240 GLY A O 1
ATOM 1960 N N . PHE A 1 241 ? -7.519 -10.670 11.831 1.00 88.69 241 PHE A N 1
ATOM 1961 C CA . PHE A 1 241 ? -8.432 -11.767 12.145 1.00 88.69 241 PHE A CA 1
ATOM 1962 C C . PHE A 1 241 ? -8.904 -11.746 13.610 1.00 88.69 241 PHE A C 1
ATOM 1964 O O . PHE A 1 241 ? -10.041 -12.107 13.919 1.00 88.69 241 PHE A O 1
ATOM 1971 N N . ILE A 1 242 ? -8.054 -11.278 14.526 1.00 91.75 242 ILE A N 1
ATOM 1972 C CA . ILE A 1 242 ? -8.349 -11.243 15.964 1.00 91.75 242 ILE A CA 1
ATOM 1973 C C . ILE A 1 242 ? -9.471 -10.241 16.305 1.00 91.75 242 ILE A C 1
ATOM 1975 O O . ILE A 1 242 ? -10.449 -10.653 16.929 1.00 91.75 242 ILE A O 1
ATOM 1979 N N . PRO A 1 243 ? -9.410 -8.948 15.923 1.00 90.94 243 PRO A N 1
ATOM 1980 C CA . PRO A 1 243 ? -10.505 -8.019 16.195 1.00 90.94 243 PRO A CA 1
ATOM 1981 C C . PRO A 1 243 ? -11.800 -8.400 15.464 1.00 90.94 243 PRO A C 1
ATOM 1983 O O . PRO A 1 243 ? -12.872 -8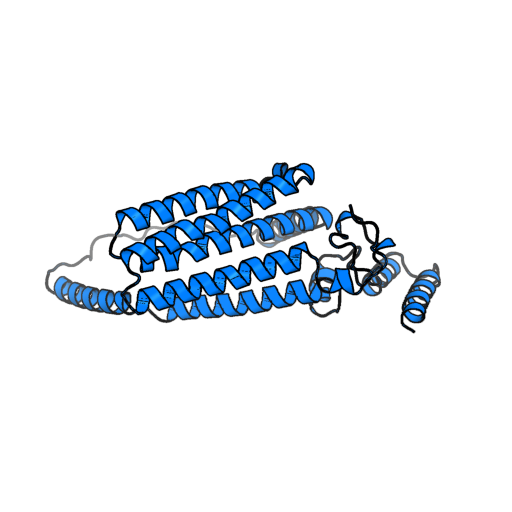.203 16.031 1.00 90.94 243 PRO A O 1
ATOM 1986 N N . ILE A 1 244 ? -11.727 -8.999 14.267 1.00 88.88 244 ILE A N 1
ATOM 1987 C CA . ILE A 1 244 ? -12.910 -9.481 13.529 1.00 88.88 244 ILE A CA 1
ATOM 1988 C C . ILE A 1 244 ? -13.611 -10.604 14.305 1.00 88.88 244 ILE A C 1
ATOM 1990 O O . ILE A 1 244 ? -14.813 -10.529 14.564 1.00 88.88 244 ILE A O 1
ATOM 1994 N N . THR A 1 245 ? -12.866 -11.631 14.724 1.00 90.12 245 THR A N 1
ATOM 1995 C CA . THR A 1 245 ? -13.429 -12.753 15.495 1.00 90.12 245 THR A CA 1
ATOM 1996 C C . THR A 1 245 ? -13.968 -12.299 16.847 1.00 90.12 245 THR A C 1
ATOM 1998 O O . THR A 1 245 ? -15.065 -12.693 17.235 1.00 90.12 245 THR A O 1
ATOM 2001 N N . HIS A 1 246 ? -13.264 -11.408 17.544 1.00 91.75 246 HIS A N 1
ATOM 2002 C CA . HIS A 1 246 ? -13.759 -10.844 18.797 1.00 91.75 246 HIS A CA 1
ATOM 2003 C C . HIS A 1 246 ? -15.040 -10.013 18.597 1.00 91.75 246 HIS A C 1
ATOM 2005 O O . HIS A 1 246 ? -15.995 -10.152 19.364 1.00 91.75 246 HIS A O 1
ATOM 2011 N N . GLY A 1 247 ? -15.094 -9.197 17.539 1.00 87.88 247 GLY A N 1
ATOM 2012 C CA . GLY A 1 247 ? -16.280 -8.423 17.171 1.00 87.88 247 GLY A CA 1
ATOM 2013 C C . GLY A 1 247 ? -17.489 -9.310 16.863 1.00 87.88 247 GLY A C 1
ATOM 2014 O O . GLY A 1 247 ? -18.602 -8.999 17.291 1.00 87.88 247 GLY A O 1
ATOM 2015 N N . TRP A 1 248 ? -17.266 -10.453 16.208 1.00 88.88 248 TRP A N 1
ATOM 2016 C CA . TRP A 1 248 ? -18.300 -11.461 15.970 1.00 88.88 248 TRP A CA 1
ATOM 2017 C C . TRP A 1 248 ? -18.899 -11.983 17.284 1.00 88.88 248 TRP A C 1
ATOM 2019 O O . TRP A 1 248 ? -20.111 -11.915 17.488 1.00 88.88 248 TRP A O 1
ATOM 2029 N N . PHE A 1 249 ? -18.069 -12.430 18.228 1.00 90.44 249 PHE A N 1
ATOM 2030 C CA . PHE A 1 249 ? -18.576 -12.977 19.492 1.00 90.44 249 PHE A CA 1
ATOM 2031 C C . PHE A 1 249 ? -19.318 -11.951 20.358 1.00 90.44 249 PHE A C 1
ATOM 2033 O O . PHE A 1 249 ? -20.242 -12.330 21.072 1.00 90.44 249 PHE A O 1
ATOM 2040 N N . ILE A 1 250 ? -18.958 -10.666 20.289 1.00 86.38 250 ILE A N 1
ATOM 2041 C CA . ILE A 1 250 ? -19.618 -9.623 21.090 1.00 86.38 250 ILE A CA 1
ATOM 2042 C C . ILE A 1 250 ? -20.920 -9.136 20.454 1.00 86.38 250 ILE A C 1
ATOM 2044 O O . ILE A 1 250 ? -21.882 -8.859 21.165 1.00 86.38 250 ILE A O 1
ATOM 2048 N N . GLY A 1 251 ? -20.918 -8.922 19.140 1.00 80.31 251 GLY A N 1
ATOM 2049 C CA . GLY A 1 251 ? -21.880 -8.022 18.507 1.00 80.31 251 GLY A CA 1
ATOM 2050 C C . GLY A 1 251 ? -22.540 -8.575 17.260 1.00 80.31 251 GLY A C 1
ATOM 2051 O O . GLY A 1 251 ? -23.235 -7.813 16.588 1.00 80.31 251 GLY A O 1
ATOM 2052 N N . HIS A 1 252 ? -22.344 -9.861 16.939 1.00 80.19 252 HIS A N 1
ATOM 2053 C CA . HIS A 1 252 ? -22.880 -10.423 15.704 1.00 80.19 252 HIS A CA 1
ATOM 2054 C C . HIS A 1 252 ? -24.389 -10.266 15.590 1.00 80.19 252 HIS A C 1
ATOM 2056 O O . HIS A 1 252 ? -24.852 -10.292 14.475 1.00 80.19 252 HIS A O 1
ATOM 2062 N N . GLU A 1 253 ? -25.182 -10.088 16.646 1.00 81.81 253 GLU A N 1
ATOM 2063 C CA . GLU A 1 253 ? -26.637 -9.948 16.497 1.00 81.81 253 GLU A CA 1
ATOM 2064 C C . GLU A 1 253 ? -27.067 -8.610 15.869 1.00 81.81 253 GLU A C 1
ATOM 2066 O O . GLU A 1 253 ? -28.086 -8.549 15.176 1.00 81.81 253 GLU A O 1
ATOM 2071 N N . HIS A 1 254 ? -26.270 -7.548 16.021 1.00 84.88 254 HIS A N 1
ATOM 2072 C CA . HIS A 1 254 ? -26.609 -6.218 15.518 1.00 84.88 254 HIS A CA 1
ATOM 2073 C C . HIS A 1 254 ? -26.325 -6.084 14.016 1.00 84.88 254 HIS A C 1
ATOM 2075 O O . HIS A 1 254 ? -25.193 -6.251 13.562 1.00 84.88 254 HIS A O 1
ATOM 2081 N N . LEU A 1 255 ? -27.343 -5.701 13.237 1.00 85.19 255 LEU A N 1
ATOM 2082 C CA . LEU A 1 255 ? -27.253 -5.593 11.775 1.00 85.19 255 LEU A CA 1
ATOM 2083 C C . LEU A 1 255 ? -26.087 -4.712 11.269 1.00 85.19 255 LEU A C 1
ATOM 2085 O O . LEU A 1 255 ? -25.385 -5.168 10.366 1.00 85.19 255 LEU A O 1
ATOM 2089 N N . PRO A 1 256 ? -25.804 -3.521 11.842 1.00 83.62 256 PRO A N 1
ATOM 2090 C CA . PRO A 1 256 ? -24.670 -2.708 11.393 1.00 83.62 256 PRO A CA 1
ATOM 2091 C C . PRO A 1 256 ? -23.316 -3.398 11.611 1.00 83.62 256 PRO A C 1
ATOM 2093 O O . PRO A 1 256 ? -22.426 -3.304 10.768 1.00 83.62 256 PRO A O 1
ATOM 2096 N N . ILE A 1 257 ? -23.175 -4.143 12.713 1.00 81.19 257 ILE A N 1
ATOM 2097 C CA . ILE A 1 257 ? -21.956 -4.897 13.031 1.00 81.19 257 ILE A CA 1
ATOM 2098 C C . ILE A 1 257 ? -21.813 -6.081 12.068 1.00 81.19 257 ILE A C 1
ATOM 2100 O O . ILE A 1 257 ? -20.732 -6.283 11.524 1.00 81.19 257 ILE A O 1
ATOM 2104 N N . LYS A 1 258 ? -22.902 -6.810 11.766 1.00 84.56 258 LYS A N 1
ATOM 2105 C CA . LYS A 1 258 ? -22.894 -7.875 10.742 1.00 84.56 258 LYS A CA 1
ATOM 2106 C C . LYS A 1 258 ? -22.436 -7.359 9.378 1.00 84.56 258 LYS A C 1
ATOM 2108 O O . LYS A 1 258 ? -21.627 -8.012 8.728 1.00 84.56 258 LYS A O 1
ATOM 2113 N N . GLN A 1 259 ? -22.960 -6.212 8.940 1.00 87.56 259 GLN A N 1
ATOM 2114 C CA . GLN A 1 259 ? -22.613 -5.619 7.644 1.00 87.56 259 GLN A CA 1
ATOM 2115 C C . GLN A 1 259 ? -21.135 -5.226 7.579 1.00 87.56 259 GLN A C 1
ATOM 2117 O O . GLN A 1 259 ? -20.467 -5.550 6.602 1.00 87.56 259 GLN A O 1
ATOM 2122 N N . MET A 1 260 ? -20.613 -4.589 8.630 1.00 85.69 260 MET A N 1
ATOM 2123 C CA . MET A 1 260 ? -19.191 -4.252 8.733 1.00 85.69 260 MET A CA 1
ATOM 2124 C C . MET A 1 260 ? -18.311 -5.509 8.688 1.00 85.69 260 MET A C 1
ATOM 2126 O O . MET A 1 260 ? -17.406 -5.589 7.864 1.00 85.69 260 MET A O 1
ATOM 2130 N N . LEU A 1 261 ? -18.625 -6.524 9.503 1.00 84.81 261 LEU A N 1
ATOM 2131 C CA . LEU A 1 261 ? -17.870 -7.781 9.539 1.00 84.81 261 LEU A CA 1
ATOM 2132 C C . LEU A 1 261 ? -17.905 -8.518 8.191 1.00 84.81 261 LEU A C 1
ATOM 2134 O O . LEU A 1 261 ? -16.903 -9.097 7.779 1.00 84.81 261 LEU A O 1
ATOM 2138 N N . LEU A 1 262 ? -19.034 -8.482 7.474 1.00 88.56 262 LEU A N 1
ATOM 2139 C CA . LEU A 1 262 ? -19.135 -9.050 6.129 1.00 88.56 262 LEU A CA 1
ATOM 2140 C C . LEU A 1 262 ? -18.207 -8.332 5.139 1.00 88.56 262 LEU A C 1
ATOM 2142 O O . LEU A 1 262 ? -17.529 -8.994 4.353 1.00 88.56 262 LEU A O 1
ATOM 2146 N N . LEU A 1 263 ? -18.155 -6.998 5.181 1.00 89.50 263 LEU A N 1
ATOM 2147 C CA . LEU A 1 263 ? -17.247 -6.214 4.341 1.00 89.50 263 LEU A CA 1
ATOM 2148 C C . LEU A 1 263 ? -15.779 -6.512 4.665 1.00 89.50 263 LEU A C 1
ATOM 2150 O O . LEU A 1 263 ? -14.988 -6.661 3.736 1.00 89.50 263 LEU A O 1
ATOM 2154 N N . ASP A 1 264 ? -15.430 -6.686 5.941 1.00 86.94 264 ASP A N 1
ATOM 2155 C CA . ASP A 1 264 ? -14.078 -7.075 6.360 1.00 86.94 264 ASP A CA 1
ATOM 2156 C C . ASP A 1 264 ? -13.686 -8.463 5.825 1.00 86.94 264 ASP A C 1
ATOM 2158 O O . ASP A 1 264 ? -12.561 -8.665 5.362 1.00 86.94 264 ASP A O 1
ATOM 2162 N N . VAL A 1 265 ? -14.618 -9.422 5.824 1.00 87.06 265 VAL A N 1
ATOM 2163 C CA . VAL A 1 265 ? -14.394 -10.760 5.251 1.00 87.06 265 VAL A CA 1
ATOM 2164 C C . VAL A 1 265 ? -14.204 -10.687 3.733 1.00 87.06 265 VAL A C 1
ATOM 2166 O O . VAL A 1 265 ? -13.258 -11.276 3.207 1.00 87.06 265 VAL A O 1
ATOM 2169 N N . ILE A 1 266 ? -15.057 -9.939 3.023 1.00 91.06 266 ILE A N 1
ATOM 2170 C CA . ILE A 1 266 ? -14.927 -9.724 1.571 1.00 91.06 266 ILE A CA 1
ATOM 2171 C C . ILE A 1 266 ? -13.583 -9.065 1.249 1.00 91.06 266 ILE A C 1
ATOM 2173 O O . ILE A 1 266 ? -12.872 -9.514 0.350 1.00 91.06 266 ILE A O 1
ATOM 2177 N N . MET A 1 267 ? -13.205 -8.039 2.013 1.00 89.62 267 MET A N 1
ATOM 2178 C CA . MET A 1 267 ? -11.908 -7.382 1.907 1.00 89.62 267 MET A CA 1
ATOM 2179 C C . MET A 1 267 ? -10.772 -8.397 2.082 1.00 89.62 267 MET A C 1
ATOM 2181 O O . MET A 1 267 ? -9.882 -8.459 1.236 1.00 89.62 267 MET A O 1
ATOM 2185 N N . GLY A 1 268 ? -10.829 -9.248 3.111 1.00 85.94 268 GLY A N 1
ATOM 2186 C CA . GLY A 1 268 ? -9.852 -10.316 3.336 1.00 85.94 268 GLY A CA 1
ATOM 2187 C C . GLY A 1 268 ? -9.673 -11.238 2.124 1.00 85.94 268 GLY A C 1
ATOM 2188 O O . GLY A 1 268 ? -8.541 -11.507 1.720 1.00 85.94 268 GLY A O 1
ATOM 2189 N N . PHE A 1 269 ? -10.769 -11.658 1.482 1.00 89.88 269 PHE A N 1
ATOM 2190 C CA . PHE A 1 269 ? -10.706 -12.455 0.251 1.00 89.88 269 PHE A CA 1
ATOM 2191 C C . PHE A 1 269 ? -10.065 -11.702 -0.917 1.00 89.88 269 PHE A C 1
ATOM 2193 O O . PHE A 1 269 ? -9.266 -12.290 -1.645 1.00 89.88 269 PHE A O 1
ATOM 2200 N N . ILE A 1 270 ? -10.368 -10.412 -1.088 1.00 91.81 270 ILE A N 1
ATOM 2201 C CA . ILE A 1 270 ? -9.766 -9.585 -2.144 1.00 91.81 270 ILE A CA 1
ATOM 2202 C C . ILE A 1 270 ? -8.254 -9.442 -1.918 1.00 91.81 270 ILE A C 1
ATOM 2204 O O . ILE A 1 270 ? -7.480 -9.627 -2.857 1.00 91.81 270 ILE A O 1
ATOM 2208 N N . TYR A 1 271 ? -7.816 -9.177 -0.683 1.00 86.88 271 TYR A N 1
ATOM 2209 C CA . TYR A 1 271 ? -6.392 -9.063 -0.348 1.00 86.88 271 TYR A CA 1
ATOM 2210 C C . TYR A 1 271 ? -5.638 -10.377 -0.566 1.00 86.88 271 TYR A C 1
ATOM 2212 O O . TYR A 1 271 ? -4.591 -10.380 -1.213 1.00 86.88 271 TYR A O 1
ATOM 2220 N N . LEU A 1 272 ? -6.171 -11.497 -0.065 1.00 87.19 272 LEU A N 1
ATOM 2221 C CA . LEU A 1 272 ? -5.553 -12.813 -0.242 1.00 87.19 272 LEU A CA 1
ATOM 2222 C C . LEU A 1 272 ? -5.544 -13.241 -1.712 1.00 87.19 272 LEU A C 1
ATOM 2224 O O . LEU A 1 272 ? -4.539 -13.765 -2.189 1.00 87.19 272 LEU A O 1
ATOM 2228 N N . GLY A 1 273 ? -6.627 -12.973 -2.445 1.00 90.69 273 GLY A N 1
ATOM 2229 C CA . GLY A 1 273 ? -6.714 -13.227 -3.880 1.00 90.69 273 GLY A CA 1
ATOM 2230 C C . GLY A 1 273 ? -5.682 -12.422 -4.668 1.00 90.69 273 GLY A C 1
ATOM 2231 O O . GLY A 1 273 ? -4.945 -12.991 -5.470 1.00 90.69 273 GLY A O 1
ATOM 2232 N N . GLY A 1 274 ? -5.562 -11.120 -4.392 1.00 89.44 274 GLY A N 1
ATOM 2233 C CA . GLY A 1 274 ? -4.550 -10.259 -5.007 1.00 89.44 274 GLY A CA 1
ATOM 2234 C C . GLY A 1 274 ? -3.121 -10.713 -4.696 1.00 89.44 274 GLY A C 1
ATOM 2235 O O . GLY A 1 274 ? -2.298 -10.816 -5.604 1.00 89.44 274 GLY A O 1
ATOM 2236 N N . ALA A 1 275 ? -2.836 -11.062 -3.437 1.00 86.00 275 ALA A N 1
ATOM 2237 C CA . ALA A 1 275 ? -1.533 -11.582 -3.026 1.00 86.00 275 ALA A CA 1
ATOM 2238 C C . ALA A 1 275 ? -1.198 -12.921 -3.705 1.00 86.00 275 ALA A C 1
ATOM 2240 O O . ALA A 1 275 ? -0.065 -13.120 -4.138 1.00 86.00 275 ALA A O 1
ATOM 2241 N N . ALA A 1 276 ? -2.179 -13.818 -3.842 1.00 88.44 276 ALA A N 1
ATOM 2242 C CA . ALA A 1 276 ? -2.006 -15.091 -4.534 1.00 88.44 276 ALA A CA 1
ATOM 2243 C C . ALA A 1 276 ? -1.728 -14.896 -6.032 1.00 88.44 276 ALA A C 1
ATOM 2245 O O . ALA A 1 276 ? -0.831 -15.543 -6.568 1.00 88.44 276 ALA A O 1
ATOM 2246 N N . ILE A 1 277 ? -2.444 -13.981 -6.696 1.00 91.38 277 ILE A N 1
ATOM 2247 C CA . ILE A 1 277 ? -2.203 -13.630 -8.105 1.00 91.38 277 ILE A CA 1
ATOM 2248 C C . ILE A 1 277 ? -0.794 -13.054 -8.281 1.00 91.38 277 ILE A C 1
ATOM 2250 O O . ILE A 1 277 ? -0.069 -13.500 -9.168 1.00 91.38 277 ILE A O 1
ATOM 2254 N N . TYR A 1 278 ? -0.391 -12.125 -7.408 1.00 87.25 278 TYR A N 1
ATOM 2255 C CA . TYR A 1 278 ? 0.940 -11.515 -7.425 1.00 87.25 278 TYR A CA 1
ATOM 2256 C C . TYR A 1 278 ? 2.054 -12.549 -7.209 1.00 87.25 278 TYR A C 1
ATOM 2258 O O . TYR A 1 278 ? 3.025 -12.582 -7.960 1.00 87.25 278 TYR A O 1
ATOM 2266 N N . ALA A 1 279 ? 1.905 -13.433 -6.217 1.00 84.81 279 ALA A N 1
ATOM 2267 C CA . ALA A 1 279 ? 2.893 -14.468 -5.917 1.00 84.81 279 ALA A CA 1
ATOM 2268 C C . ALA A 1 279 ? 2.985 -15.534 -7.020 1.00 84.81 279 ALA A C 1
ATOM 2270 O O . ALA A 1 279 ? 4.076 -16.010 -7.325 1.00 84.81 279 ALA A O 1
ATOM 2271 N N . ALA A 1 280 ? 1.853 -15.902 -7.625 1.00 86.44 280 ALA A N 1
ATOM 2272 C CA . ALA A 1 280 ? 1.803 -16.866 -8.720 1.00 86.44 280 ALA A CA 1
ATOM 2273 C C . ALA A 1 280 ? 2.137 -16.252 -10.094 1.00 86.44 280 ALA A C 1
ATOM 2275 O O . ALA A 1 280 ? 2.231 -16.996 -11.076 1.00 86.44 280 ALA A O 1
ATOM 2276 N N . GLN A 1 281 ? 2.291 -14.922 -10.175 1.00 89.00 281 GLN A N 1
ATOM 2277 C CA . GLN A 1 281 ? 2.567 -14.173 -11.408 1.00 89.00 281 GLN A CA 1
ATOM 2278 C C . GLN A 1 281 ? 1.582 -14.549 -12.529 1.00 89.00 281 GLN A C 1
ATOM 2280 O O . GLN A 1 281 ? 1.969 -14.858 -13.653 1.00 89.00 281 GLN A O 1
ATOM 2285 N N . ILE A 1 282 ? 0.291 -14.654 -12.192 1.00 90.38 282 ILE A N 1
ATOM 2286 C CA . ILE A 1 282 ? -0.771 -15.022 -13.141 1.00 90.38 282 ILE A CA 1
ATOM 2287 C C . ILE A 1 282 ? -1.340 -13.736 -13.760 1.00 90.38 282 ILE A C 1
ATOM 2289 O O . ILE A 1 282 ? -1.709 -12.835 -13.007 1.00 90.38 282 ILE A O 1
ATOM 2293 N N . PRO A 1 283 ? -1.552 -13.676 -15.092 1.00 92.06 283 PRO A N 1
ATOM 2294 C CA . PRO A 1 283 ? -1.519 -14.785 -16.052 1.00 92.06 283 PRO A CA 1
ATOM 2295 C C . PRO A 1 283 ? -0.180 -15.014 -16.768 1.00 92.06 283 PRO A C 1
ATOM 2297 O O . PRO A 1 283 ? -0.062 -16.007 -17.487 1.00 92.06 283 PRO A O 1
ATOM 2300 N N . GLU A 1 284 ? 0.812 -14.141 -16.612 1.00 88.38 284 GLU A N 1
ATOM 2301 C CA . GLU A 1 284 ? 2.055 -14.170 -17.390 1.00 88.38 284 GLU A CA 1
ATOM 2302 C C . GLU A 1 284 ? 2.847 -15.476 -17.232 1.00 88.38 284 GLU A C 1
ATOM 2304 O O . GLU A 1 284 ? 3.340 -16.011 -18.226 1.00 88.38 284 GLU A O 1
ATOM 2309 N N . SER A 1 285 ? 2.846 -16.068 -16.035 1.00 88.06 285 SER A N 1
ATOM 2310 C CA . SER A 1 285 ? 3.470 -17.363 -15.741 1.00 88.06 285 SER A CA 1
ATOM 2311 C C . SER A 1 285 ? 2.863 -18.533 -16.512 1.00 88.06 285 SER A C 1
ATOM 2313 O O . SER A 1 285 ? 3.512 -19.557 -16.710 1.00 88.0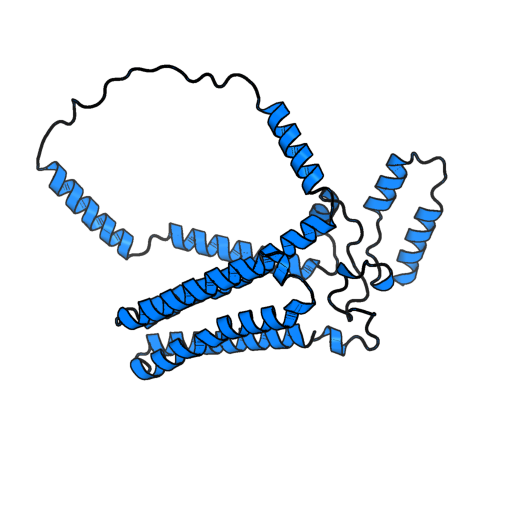6 285 SER A O 1
ATOM 2315 N N . ARG A 1 286 ? 1.612 -18.395 -16.969 1.00 88.12 286 ARG A N 1
ATOM 2316 C CA . ARG A 1 286 ? 0.903 -19.415 -17.758 1.00 88.12 286 ARG A CA 1
ATOM 2317 C C . ARG A 1 286 ? 1.000 -19.179 -19.259 1.00 88.12 286 ARG A C 1
ATOM 2319 O O . ARG A 1 286 ? 0.823 -20.113 -20.037 1.00 88.12 286 ARG A O 1
ATOM 2326 N N . LEU A 1 287 ? 1.229 -17.934 -19.666 1.00 87.62 287 LEU A N 1
ATOM 2327 C CA . LEU A 1 287 ? 1.304 -17.545 -21.073 1.00 87.62 287 LEU A CA 1
ATOM 2328 C C . LEU A 1 287 ? 2.715 -17.732 -21.643 1.00 87.62 287 LEU A C 1
ATOM 2330 O O . LEU A 1 287 ? 2.867 -17.983 -22.838 1.00 87.62 287 LEU A O 1
ATOM 2334 N N . VAL A 1 288 ? 3.741 -17.636 -20.797 1.00 83.94 288 VAL A N 1
ATOM 2335 C CA . VAL A 1 288 ? 5.146 -17.668 -21.204 1.00 83.94 288 VAL A CA 1
ATOM 2336 C C . VAL A 1 288 ? 5.779 -19.004 -20.815 1.00 83.94 288 VAL A C 1
ATOM 2338 O O . VAL A 1 288 ? 5.904 -19.317 -19.637 1.00 83.94 288 VAL A O 1
ATOM 2341 N N . ARG A 1 289 ? 6.185 -19.800 -21.816 1.00 73.31 289 ARG A N 1
ATOM 2342 C CA . ARG A 1 289 ? 6.764 -21.144 -21.605 1.00 73.31 289 ARG A CA 1
ATOM 2343 C C . ARG A 1 289 ? 8.236 -21.129 -21.199 1.00 73.31 289 ARG A C 1
ATOM 2345 O O . ARG A 1 289 ? 8.636 -21.975 -20.409 1.00 73.31 289 ARG A O 1
ATOM 2352 N N . ASP A 1 290 ? 9.003 -20.161 -21.703 1.00 78.25 290 ASP A N 1
ATOM 2353 C CA . ASP A 1 290 ? 10.435 -20.039 -21.405 1.00 78.25 290 ASP A CA 1
ATOM 2354 C C . ASP A 1 290 ? 10.674 -18.762 -20.585 1.00 78.25 290 ASP A C 1
ATOM 2356 O O . ASP A 1 290 ? 10.597 -17.661 -21.155 1.00 78.25 290 ASP A O 1
ATOM 2360 N N . PRO A 1 291 ? 10.883 -18.873 -19.262 1.00 74.12 291 PRO A N 1
ATOM 2361 C CA . PRO A 1 291 ? 11.219 -17.735 -18.417 1.00 74.12 291 PRO A CA 1
ATOM 2362 C C . PRO A 1 291 ? 12.623 -17.212 -18.744 1.00 74.12 291 PRO A C 1
ATOM 2364 O O . PRO A 1 291 ? 13.556 -17.981 -18.983 1.00 74.12 291 PRO A O 1
ATOM 2367 N N . VAL A 1 292 ? 12.776 -15.889 -18.743 1.00 72.88 292 VAL A N 1
ATOM 2368 C CA . VAL A 1 292 ? 14.087 -15.233 -18.825 1.00 72.88 292 VAL A CA 1
ATOM 2369 C C . VAL A 1 292 ? 14.795 -15.439 -17.490 1.00 72.88 292 VAL A C 1
ATOM 2371 O O . VAL A 1 292 ? 14.141 -15.398 -16.452 1.00 72.88 292 VAL A O 1
ATOM 2374 N N . GLN A 1 293 ? 16.120 -15.626 -17.478 1.00 61.69 293 GLN A N 1
ATOM 2375 C CA . GLN A 1 293 ? 16.865 -15.687 -16.217 1.00 61.69 293 GLN A CA 1
ATOM 2376 C C . GLN A 1 293 ? 16.609 -14.415 -15.386 1.00 61.69 293 GLN A C 1
ATOM 2378 O O . GLN A 1 293 ? 17.127 -13.333 -15.693 1.00 61.69 293 GLN A O 1
ATOM 2383 N N . SER A 1 294 ? 15.806 -14.563 -14.335 1.00 58.41 294 SER A N 1
ATOM 2384 C CA . SER A 1 294 ? 15.757 -13.678 -13.178 1.00 58.41 294 SER A CA 1
ATOM 2385 C C . SER A 1 294 ? 16.478 -14.367 -12.022 1.00 58.41 294 SER A C 1
ATOM 2387 O O . SER A 1 294 ? 16.638 -15.588 -12.030 1.00 58.41 294 SER A O 1
ATOM 2389 N N . TRP A 1 295 ? 16.946 -13.586 -11.050 1.00 51.00 295 TRP A N 1
ATOM 2390 C CA . TRP A 1 295 ? 17.478 -14.135 -9.800 1.00 51.00 295 TRP A CA 1
ATOM 2391 C C . TRP A 1 295 ? 16.444 -14.987 -9.065 1.00 51.00 295 TRP A C 1
ATOM 2393 O O . TRP A 1 295 ? 15.256 -14.582 -9.074 1.00 51.00 295 TRP A O 1
#

Solvent-accessible surface area (backbone atoms only — not comparable to full-atom values): 17284 Å² total; per-residue (Å²): 120,66,70,58,54,56,49,48,54,54,48,53,65,71,63,56,61,89,83,54,53,70,72,56,50,57,46,49,53,56,78,63,48,65,60,28,44,46,88,80,42,60,70,93,77,43,84,53,35,54,60,57,56,37,37,90,67,89,64,48,76,71,49,52,65,58,41,77,84,43,92,40,71,60,41,64,63,51,49,55,52,51,53,49,49,53,52,50,52,49,52,51,50,48,57,67,69,63,53,56,67,69,55,55,53,49,47,53,53,46,52,54,46,52,58,57,50,71,75,63,77,79,88,83,85,82,83,85,85,92,79,86,83,85,82,83,90,72,89,69,75,68,62,56,48,50,50,49,50,49,50,44,48,61,61,63,60,42,64,69,55,46,50,58,50,48,56,26,50,51,50,30,47,55,44,50,52,58,46,56,63,48,48,62,59,45,46,65,74,25,61,95,41,62,68,63,28,49,52,53,54,48,52,47,50,55,55,38,52,53,47,37,52,48,42,62,34,77,79,54,69,42,75,90,33,48,67,58,54,53,50,50,55,49,48,64,61,55,53,56,55,56,63,54,55,52,45,44,79,77,38,50,86,43,66,72,50,40,53,52,53,50,51,52,51,54,48,50,50,52,53,53,50,51,50,48,36,62,75,59,41,60,66,47,58,77,73,42,90,77,63,49,96,47,132

Secondary structure (DSSP, 8-state):
-HHHHHHHHHHHHHHS-TTS-HHHHHHHHHHT-PPBPGGGS-GGG---TT--S-B--S--HHHHHHHTTS--TTHHHHHHHHHHHHHHHHHHHHHHHT--HHHHHHHHHHHHHHHHHTTS-----SS-----------S-HHHHHHHHHHHHHHHSS-HHHHHHHHHHHHHHHHHHHHHHHTHHHHHHHTTT-HHHHHHHHHHHHHHHHHHHHHHH-SSTTSGGGHHHHHHHHHHHHHTTHHHHHHHHHHHTTSHHHHHHHHHHHHHHHHHHHHHHHHHHTTTHHHH-SS-----

Sequence (295 aa):
MVDAYSTQAQQAVRGASRDVPRRVRSRLKRALAPLSVADDAPIYLRDNQFIRDYYRVNFSTKDTWRSLFRIHNETGNIWSHLVGFLIFAWLTLHALLARPAPLALAQLKLTELEQNLQQHDCSLGDLWQPGRPHFNFGKEPEEASKCLENRLNQQFGNSKHIGKLMWRLDYAGITILIVTSFFPPVYYGFMCRPFWRNVYLGITTVVGLATVWTTLSSRFQQEAWRPFRAGLFSVVGGWGFIPITHGWFIGHEHLPIKQMLLLDVIMGFIYLGGAAIYAAQIPESRLVRDPVQSW

InterPro domains:
  IPR004254 AdipoR/Haemolysin-III-related [PF03006] (159-285)
  IPR004254 AdipoR/Haemolysin-III-related [PTHR20855] (159-285)

pLDDT: mean 72.98, std 18.51, range [30.91, 95.69]

Mean predicted aligned error: 15.13 Å

Nearest PDB structures (foldseek):
  6krz-assembly3_C  TM=7.829E-01  e=1.838E-07  Homo sapiens
  5lxg-assembly1_A  TM=7.713E-01  e=2.682E-07  Homo sapiens
  1g73-assembly2_B  TM=2.415E-01  e=3.601E+00  Homo sapiens

Radius of gyration: 28.19 Å; Cα contacts (8 Å, |Δi|>4): 152; chains: 1; bounding box: 58×69×70 Å